Protein AF-A0A838SGE9-F1 (afdb_monomer)

Foldseek 3Di:
DWFKKKWFDDDVPRDPVRRLVVVVVVCPPDDCVVDFADPLQVVLCVVLVVVLCVLLPDWDWDDDRFKIKIARPVQRWIWIDGHRMIMIIGDDPDAAVRQLSSVLSVLSSQVSCCVSPVIWMAGLVVRDTRPSVCPDPVSVVSNVVRNVRRVVVPPPPDDDDDDDDDDDDDDDDDDDDDDPDPPDPDPPDRPSVVVD

pLDDT: mean 74.57, std 22.79, range [29.92, 97.69]

Sequence (196 aa):
MSYDLLFLPRARGQSWPDALAALDAGSGEGVGSGRPLPAEDVERWERLLPRVREMLGRAEELSADDVRELTSDQTGMQLIMRPGVLTLSVPFWYEGEAAVDIMRIAYDVAAAVRDETGMEGWDPQLEEPVDVSGKGPAADRAFGRLRQGAAADTDDDGPTTPWTGGGGSAGAADREPFEPSEESAGRPRRWWEFWR

Solvent-accessible surface area (backbone atoms only — not comparable to full-atom values): 11812 Å² total; per-residue (Å²): 117,68,50,58,37,40,28,33,72,66,59,93,90,61,52,67,74,56,43,54,50,50,50,55,70,69,27,60,87,50,97,70,61,78,47,62,44,51,69,69,56,53,54,34,46,66,66,38,46,65,64,45,36,71,68,45,44,64,57,52,75,50,80,56,70,36,38,39,35,41,38,15,81,76,62,58,31,35,41,37,39,41,71,77,36,37,38,39,39,34,59,63,89,54,58,31,72,57,32,44,52,52,51,48,48,52,39,53,45,51,33,48,48,26,74,60,65,65,26,46,42,36,26,68,84,74,73,39,65,54,43,56,83,75,79,32,76,56,45,54,47,57,46,46,54,42,45,54,54,44,64,60,75,76,74,77,94,72,84,90,76,85,89,78,86,83,89,85,85,89,87,89,80,85,81,78,86,82,75,83,75,88,84,73,84,62,78,81,76,56,80,77,63,78,68,113

Mean predicted aligned error: 13.06 Å

Radius of gyration: 21.42 Å; Cα contacts (8 Å, |Δi|>4): 243; chains: 1; bounding box: 53×45×59 Å

Nearest PDB structures (foldseek):
  4tps-assembly2_C  TM=4.099E-01  e=4.403E-03  Bacillus subtilis subsp. subtilis str. 168
  7qcn-assembly1_B  TM=7.711E-01  e=2.744E-01  Homo sapiens
  7qcl-assembly1_B  TM=6.858E-01  e=6.739E-01  Homo sapiens
  7ycx-assembly1_I  TM=6.705E-01  e=2.672E+00  Homo sapiens
  5dxn-assembly1_A  TM=2.795E-01  e=2.160E-01  Aspergillus fumigatus Af293

Structure (mmCIF, N/CA/C/O backbone):
data_AF-A0A838SGE9-F1
#
_entry.id   AF-A0A838SGE9-F1
#
loop_
_atom_site.group_PDB
_atom_site.id
_atom_site.type_symbol
_atom_site.label_atom_id
_atom_site.label_alt_id
_atom_site.label_comp_id
_atom_site.label_asym_id
_atom_site.label_entity_id
_atom_site.label_seq_id
_atom_site.pdbx_PDB_ins_code
_atom_site.Cartn_x
_atom_site.Cartn_y
_atom_site.Cartn_z
_atom_site.occupancy
_atom_site.B_iso_or_equiv
_atom_site.auth_seq_id
_atom_site.auth_comp_id
_atom_site.auth_asym_id
_atom_site.auth_atom_id
_atom_site.pdbx_PDB_model_num
ATOM 1 N N . MET A 1 1 ? 5.836 7.137 15.167 1.00 64.62 1 MET A N 1
ATOM 2 C CA . MET A 1 1 ? 6.081 5.932 14.345 1.00 64.62 1 MET A CA 1
ATOM 3 C C . MET A 1 1 ? 4.853 5.692 13.493 1.00 64.62 1 MET A C 1
ATOM 5 O O . MET A 1 1 ? 3.788 5.822 14.055 1.00 64.62 1 MET A O 1
ATOM 9 N N . SER A 1 2 ? 4.952 5.401 12.199 1.00 81.25 2 SER A N 1
ATOM 10 C CA . SER A 1 2 ? 3.795 5.019 11.367 1.00 81.25 2 SER A CA 1
ATOM 11 C C . SER A 1 2 ? 3.350 3.574 11.628 1.00 81.25 2 SER A C 1
ATOM 13 O O . SER A 1 2 ? 4.093 2.786 12.210 1.00 81.25 2 SER A O 1
ATOM 15 N N . TYR A 1 3 ? 2.131 3.242 11.206 1.00 89.31 3 TYR A N 1
ATOM 16 C CA . TYR A 1 3 ? 1.673 1.873 10.993 1.00 89.31 3 TYR A CA 1
ATOM 17 C C . TYR A 1 3 ? 1.759 1.572 9.499 1.00 89.31 3 TYR A C 1
ATOM 19 O O . TYR A 1 3 ? 1.095 2.237 8.706 1.00 89.31 3 TYR A O 1
ATOM 27 N N . ASP A 1 4 ? 2.566 0.590 9.115 1.00 91.81 4 ASP A N 1
ATOM 28 C CA . ASP A 1 4 ? 2.867 0.319 7.712 1.00 91.81 4 ASP A CA 1
ATOM 29 C C . ASP A 1 4 ? 2.232 -0.992 7.241 1.00 91.81 4 ASP A C 1
ATOM 31 O O . ASP A 1 4 ? 2.213 -1.984 7.967 1.00 91.81 4 ASP A O 1
ATOM 35 N N . LEU A 1 5 ? 1.715 -1.005 6.015 1.00 93.62 5 LEU A N 1
ATOM 36 C CA . LEU A 1 5 ? 1.295 -2.209 5.301 1.00 93.62 5 LEU A CA 1
ATOM 37 C C . LEU A 1 5 ? 2.161 -2.375 4.055 1.00 93.62 5 LEU A C 1
ATOM 39 O O . LEU A 1 5 ? 2.367 -1.421 3.303 1.00 93.62 5 LEU A O 1
ATOM 43 N N . LEU A 1 6 ? 2.648 -3.593 3.828 1.00 94.38 6 LEU A N 1
ATOM 44 C CA . LEU A 1 6 ? 3.479 -3.936 2.676 1.00 94.38 6 LEU A CA 1
ATOM 45 C C . LEU A 1 6 ? 2.672 -4.754 1.679 1.00 94.38 6 LEU A C 1
ATOM 47 O O . LEU A 1 6 ? 2.011 -5.710 2.067 1.00 94.38 6 LEU A O 1
ATOM 51 N N . PHE A 1 7 ? 2.778 -4.444 0.395 1.00 95.31 7 PHE A N 1
ATOM 52 C CA . PHE A 1 7 ? 2.140 -5.206 -0.671 1.00 95.31 7 PHE A CA 1
ATOM 53 C C . PHE A 1 7 ? 3.190 -5.730 -1.635 1.00 95.31 7 PHE A C 1
ATOM 55 O O . PHE A 1 7 ? 4.018 -4.972 -2.144 1.00 95.31 7 PHE A O 1
ATOM 62 N N . LEU A 1 8 ? 3.152 -7.039 -1.869 1.00 93.81 8 LEU A N 1
ATOM 63 C CA . LEU A 1 8 ? 4.169 -7.759 -2.625 1.00 93.81 8 LEU A CA 1
ATOM 64 C C . LEU A 1 8 ? 3.531 -8.677 -3.669 1.00 93.81 8 LEU A C 1
ATOM 66 O O . LEU A 1 8 ? 2.497 -9.299 -3.396 1.00 93.81 8 LEU A O 1
ATOM 70 N N . PRO A 1 9 ? 4.161 -8.847 -4.843 1.00 92.00 9 PRO A N 1
ATOM 71 C CA . PRO A 1 9 ? 3.825 -9.950 -5.724 1.00 92.00 9 PRO A CA 1
ATOM 72 C C . PRO A 1 9 ? 4.216 -11.263 -5.039 1.00 92.00 9 PRO A C 1
ATOM 74 O O . PRO A 1 9 ? 5.366 -11.458 -4.641 1.00 92.00 9 PRO A O 1
ATOM 77 N N . ARG A 1 10 ? 3.259 -12.184 -4.917 1.00 92.06 10 ARG A N 1
ATOM 78 C CA . ARG A 1 10 ? 3.491 -13.497 -4.314 1.00 92.06 10 ARG A CA 1
ATOM 79 C C . ARG A 1 10 ? 3.050 -14.599 -5.264 1.00 92.06 10 ARG A C 1
ATOM 81 O O . ARG A 1 10 ? 1.917 -14.629 -5.739 1.00 92.06 10 ARG A O 1
ATOM 88 N N . ALA A 1 11 ? 3.955 -15.526 -5.556 1.00 88.88 11 ALA A N 1
ATOM 89 C CA . ALA A 1 11 ? 3.619 -16.691 -6.359 1.00 88.88 11 ALA A CA 1
ATOM 90 C C . ALA A 1 11 ? 2.694 -17.633 -5.574 1.00 88.88 11 ALA A C 1
ATOM 92 O O . ALA A 1 11 ? 2.770 -17.752 -4.348 1.00 88.88 11 ALA A O 1
ATOM 93 N N . ARG A 1 12 ? 1.834 -18.368 -6.285 1.00 87.06 12 ARG A N 1
ATOM 94 C CA . ARG A 1 12 ? 0.926 -19.336 -5.659 1.00 87.06 12 ARG A CA 1
ATOM 95 C C . ARG A 1 12 ? 1.721 -20.362 -4.842 1.00 87.06 12 ARG A C 1
ATO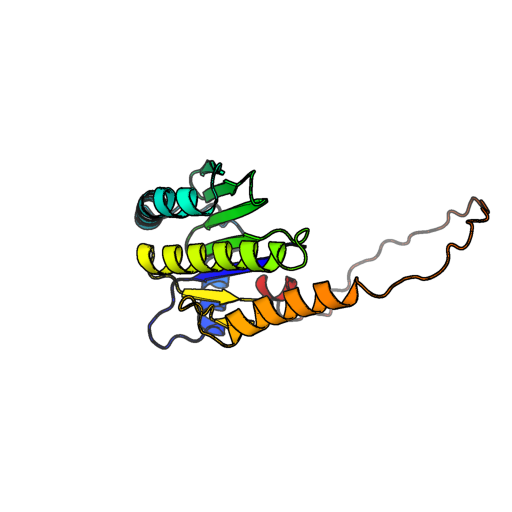M 97 O O . ARG A 1 12 ? 2.492 -21.135 -5.399 1.00 87.06 12 ARG A O 1
ATOM 104 N N . GLY A 1 13 ? 1.480 -20.395 -3.531 1.00 87.38 13 GLY A N 1
ATOM 105 C CA . GLY A 1 13 ? 2.152 -21.310 -2.600 1.00 87.38 13 GLY A CA 1
ATOM 106 C C . GLY A 1 13 ? 3.497 -20.815 -2.057 1.00 87.38 13 GLY A C 1
ATOM 107 O O . GLY A 1 13 ? 4.082 -21.500 -1.224 1.00 87.38 13 GLY A O 1
ATOM 108 N N . GLN A 1 14 ? 3.974 -19.638 -2.472 1.00 91.94 14 GLN A N 1
ATOM 109 C CA . GLN A 1 14 ? 5.161 -19.007 -1.895 1.00 91.94 14 GLN A CA 1
ATOM 110 C C . GLN A 1 14 ? 4.880 -18.560 -0.457 1.00 91.94 14 GLN A C 1
ATOM 112 O O . GLN A 1 14 ? 3.823 -17.992 -0.169 1.00 91.94 14 GLN A O 1
ATOM 117 N N . SER A 1 15 ? 5.820 -18.805 0.454 1.00 92.31 15 SER A N 1
ATOM 118 C CA . SER A 1 15 ? 5.698 -18.348 1.838 1.00 92.31 15 SER A CA 1
ATOM 119 C C . SER A 1 15 ? 5.966 -16.840 1.953 1.00 92.31 15 SER A C 1
ATOM 121 O O . SER A 1 15 ? 6.684 -16.262 1.137 1.00 92.31 15 SER A O 1
ATOM 123 N N . TRP A 1 16 ? 5.414 -16.189 2.979 1.00 91.00 16 TRP A N 1
ATOM 124 C CA . TRP A 1 16 ? 5.705 -14.777 3.261 1.00 91.0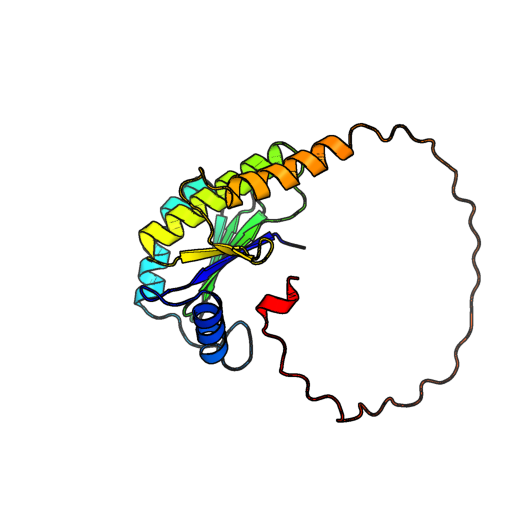0 16 TRP A CA 1
ATOM 125 C C . TRP A 1 16 ? 7.193 -14.496 3.513 1.00 91.00 16 TRP A C 1
ATOM 127 O O . TRP A 1 16 ? 7.717 -13.565 2.902 1.00 91.00 16 TRP A O 1
ATOM 137 N N . PRO A 1 17 ? 7.917 -15.308 4.312 1.00 90.62 17 PRO A N 1
ATOM 138 C CA . PRO A 1 17 ? 9.360 -15.143 4.470 1.00 90.62 17 PRO A CA 1
ATOM 139 C C . PRO A 1 17 ? 10.142 -15.187 3.154 1.00 90.62 17 PRO A C 1
ATOM 141 O O . PRO A 1 17 ? 11.132 -14.467 3.028 1.00 90.62 17 PRO A O 1
ATOM 144 N N . ASP A 1 18 ? 9.711 -16.007 2.190 1.00 90.31 18 ASP A N 1
ATOM 145 C CA . ASP A 1 18 ? 10.350 -16.094 0.873 1.00 90.31 18 ASP A CA 1
ATOM 146 C C . ASP A 1 18 ? 10.003 -14.891 -0.008 1.00 90.31 18 ASP A C 1
ATOM 148 O O . ASP A 1 18 ? 10.865 -14.399 -0.730 1.00 90.31 18 ASP A O 1
ATOM 152 N N . ALA A 1 19 ? 8.756 -14.410 0.038 1.00 90.56 19 ALA A N 1
ATOM 153 C CA . ALA A 1 19 ? 8.335 -13.216 -0.696 1.00 90.56 19 ALA A CA 1
ATOM 154 C C . ALA A 1 19 ? 9.092 -11.967 -0.218 1.00 90.56 19 ALA A C 1
ATOM 156 O O . ALA A 1 19 ? 9.639 -11.225 -1.031 1.00 90.56 19 ALA A O 1
ATOM 157 N N . LEU A 1 20 ? 9.209 -11.793 1.100 1.00 88.38 20 LEU A N 1
ATOM 158 C CA . LEU A 1 20 ? 9.990 -10.715 1.706 1.00 88.38 20 LEU A CA 1
ATOM 159 C C . LEU A 1 20 ? 11.482 -10.846 1.357 1.00 88.38 20 LEU A C 1
ATOM 161 O O . LEU A 1 20 ? 12.111 -9.881 0.937 1.00 88.38 20 LEU A O 1
ATOM 165 N N . ALA A 1 21 ? 12.046 -12.057 1.435 1.00 87.25 21 ALA A N 1
ATOM 166 C CA . ALA A 1 21 ? 13.438 -12.293 1.048 1.00 87.25 21 ALA A CA 1
ATOM 167 C C . ALA A 1 21 ? 13.712 -12.014 -0.440 1.00 87.25 21 ALA A C 1
ATOM 169 O O . ALA A 1 21 ? 14.805 -11.568 -0.788 1.00 87.25 21 ALA A O 1
ATOM 170 N N . ALA A 1 22 ? 12.741 -12.270 -1.320 1.00 85.19 22 ALA A N 1
ATOM 171 C CA . ALA A 1 22 ? 12.854 -11.945 -2.736 1.00 85.19 22 ALA A CA 1
ATOM 172 C C . ALA A 1 22 ? 12.874 -10.427 -2.970 1.00 85.19 22 ALA A C 1
ATOM 174 O O . ALA A 1 22 ? 13.660 -9.961 -3.797 1.00 85.19 22 ALA A O 1
ATOM 175 N N . LEU A 1 23 ? 12.075 -9.662 -2.215 1.00 83.25 23 LEU A N 1
ATOM 176 C CA . LEU A 1 23 ? 12.140 -8.202 -2.248 1.00 83.25 23 LEU A CA 1
ATOM 177 C C . LEU A 1 23 ? 13.530 -7.704 -1.824 1.00 83.25 23 LEU A C 1
ATOM 179 O O . LEU A 1 23 ? 14.106 -6.879 -2.528 1.00 83.25 23 LEU A O 1
ATOM 183 N N . ASP A 1 24 ? 14.104 -8.243 -0.745 1.00 78.62 24 ASP A N 1
ATOM 184 C CA . ASP A 1 24 ? 15.463 -7.886 -0.298 1.00 78.62 24 ASP A CA 1
ATOM 185 C C . ASP A 1 24 ? 16.513 -8.145 -1.363 1.00 78.62 24 ASP A C 1
ATOM 187 O O . ASP A 1 24 ? 17.331 -7.279 -1.669 1.00 78.62 24 ASP A O 1
ATOM 191 N N . ALA A 1 25 ? 16.478 -9.341 -1.949 1.00 75.75 25 ALA A N 1
ATOM 192 C CA . ALA A 1 25 ? 17.437 -9.736 -2.969 1.00 75.75 25 ALA A CA 1
ATOM 193 C C . ALA A 1 25 ? 17.328 -8.869 -4.236 1.00 75.75 25 ALA A C 1
ATOM 195 O O . ALA A 1 25 ? 18.328 -8.648 -4.918 1.00 75.75 25 ALA A O 1
ATOM 196 N N . GLY A 1 26 ? 16.124 -8.380 -4.554 1.00 63.75 26 GLY A N 1
ATOM 197 C CA . GLY A 1 26 ? 15.871 -7.467 -5.671 1.00 63.75 26 GLY A CA 1
ATOM 198 C C . GLY A 1 26 ? 16.210 -6.002 -5.377 1.00 63.75 26 GLY A C 1
ATOM 199 O O . GLY A 1 26 ? 16.498 -5.248 -6.308 1.00 63.75 26 GLY A O 1
ATOM 200 N N . SER A 1 27 ? 16.222 -5.609 -4.102 1.00 59.91 27 SER A N 1
ATOM 201 C CA . SER A 1 27 ? 16.426 -4.233 -3.629 1.00 59.91 27 SER A CA 1
ATOM 202 C C . SER A 1 27 ? 17.891 -3.922 -3.321 1.00 59.91 27 SER A C 1
ATOM 204 O O . SER A 1 27 ? 18.148 -3.205 -2.362 1.00 59.91 27 SER A O 1
ATOM 206 N N . GLY A 1 28 ? 18.837 -4.499 -4.079 1.00 49.41 28 GLY A N 1
ATOM 207 C CA . GLY A 1 28 ? 20.285 -4.377 -3.852 1.00 49.41 28 GLY A CA 1
ATOM 208 C C . GLY A 1 28 ? 20.679 -3.037 -3.221 1.00 49.41 28 GLY A C 1
ATOM 209 O O . GLY A 1 28 ? 20.500 -1.999 -3.843 1.00 49.41 28 GLY A O 1
ATOM 210 N N . GLU A 1 29 ? 21.137 -3.103 -1.967 1.00 43.56 29 GLU A N 1
ATOM 211 C CA . GLU A 1 29 ? 21.462 -1.967 -1.091 1.00 43.56 29 GLU A CA 1
ATOM 212 C C . GLU A 1 29 ? 20.370 -0.879 -0.973 1.00 43.56 29 GLU A C 1
ATOM 214 O O . GLU A 1 29 ? 20.524 0.248 -1.429 1.00 43.56 29 GLU A O 1
ATOM 219 N N . GLY A 1 30 ? 19.301 -1.186 -0.230 1.00 44.66 30 GLY A N 1
ATOM 220 C CA . GLY A 1 30 ? 18.437 -0.184 0.404 1.00 44.66 30 GLY A CA 1
ATOM 221 C C . GLY A 1 30 ? 17.124 0.128 -0.321 1.00 44.66 30 GLY A C 1
ATOM 222 O O . GLY A 1 30 ? 16.921 -0.162 -1.498 1.00 44.66 30 GLY A O 1
ATOM 223 N N . VAL A 1 31 ? 16.188 0.720 0.426 1.00 42.53 31 VAL A N 1
ATOM 224 C CA . VAL A 1 31 ? 14.915 1.230 -0.101 1.00 42.53 31 VAL A CA 1
ATOM 225 C C . VAL A 1 31 ? 15.215 2.255 -1.200 1.00 42.53 31 VAL A C 1
ATOM 227 O O . VAL A 1 31 ? 15.665 3.361 -0.913 1.00 42.53 31 VAL A O 1
ATOM 230 N N . GLY A 1 32 ? 14.952 1.872 -2.452 1.00 51.53 32 GLY A N 1
ATOM 231 C CA . GLY A 1 32 ? 15.269 2.664 -3.641 1.00 51.53 32 GLY A CA 1
ATOM 232 C C . GLY A 1 32 ? 16.494 2.123 -4.371 1.00 51.53 32 GLY A C 1
ATOM 233 O O . GLY A 1 32 ? 17.575 2.690 -4.289 1.00 51.53 32 GLY A O 1
ATOM 234 N N . SER A 1 33 ? 16.307 1.070 -5.169 1.00 55.44 33 SER A N 1
ATOM 235 C CA . SER A 1 33 ? 17.366 0.528 -6.035 1.00 55.44 33 SER A CA 1
ATOM 236 C C . SER A 1 33 ? 17.806 1.493 -7.153 1.00 55.44 33 SER A C 1
ATOM 238 O O . SER A 1 33 ? 18.624 1.122 -7.993 1.00 55.44 33 SER A O 1
ATOM 240 N N . GLY A 1 34 ? 17.211 2.697 -7.229 1.00 65.94 34 GLY A N 1
ATOM 241 C CA . GLY A 1 34 ? 17.362 3.659 -8.326 1.00 65.94 34 GLY A CA 1
ATOM 242 C C . GLY A 1 34 ? 16.901 3.113 -9.680 1.00 65.94 34 GLY A C 1
ATOM 243 O O . GLY A 1 34 ? 17.135 3.730 -10.720 1.00 65.94 34 GLY A O 1
ATOM 244 N N . ARG A 1 35 ? 16.289 1.922 -9.694 1.00 80.50 35 ARG A N 1
ATOM 245 C CA . ARG A 1 35 ? 15.817 1.276 -10.909 1.00 80.50 35 ARG A CA 1
ATOM 246 C C . ARG A 1 35 ? 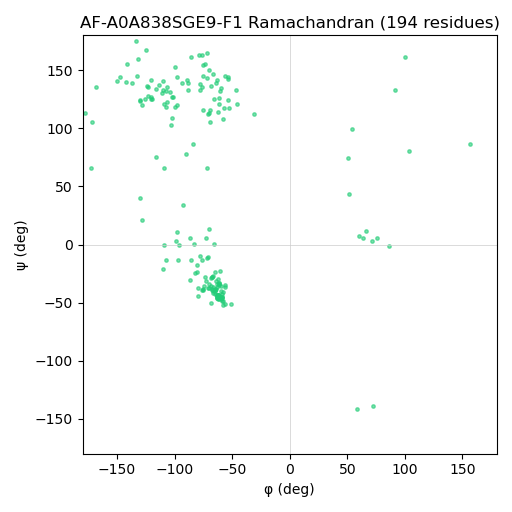14.504 1.932 -11.335 1.00 80.50 35 ARG A C 1
ATOM 248 O O . ARG A 1 35 ? 13.598 2.014 -10.508 1.00 80.50 35 ARG A O 1
ATOM 255 N N . PRO A 1 36 ? 14.354 2.288 -12.621 1.00 88.56 36 PRO A N 1
ATOM 256 C CA . PRO A 1 36 ? 13.081 2.759 -13.142 1.00 88.56 36 PRO A CA 1
ATOM 257 C C . PRO A 1 36 ? 11.939 1.782 -12.849 1.00 88.56 36 PRO A C 1
ATOM 259 O O . PRO A 1 36 ? 12.125 0.559 -12.903 1.00 88.56 36 PRO A O 1
ATOM 262 N N . LEU A 1 37 ? 10.754 2.325 -12.582 1.00 90.69 37 LEU A N 1
ATOM 263 C CA . LEU A 1 37 ? 9.537 1.540 -12.455 1.00 90.69 37 LEU A CA 1
ATOM 264 C C . LEU A 1 37 ? 9.259 0.795 -13.768 1.00 90.69 37 LEU A C 1
ATOM 266 O O . LEU A 1 37 ? 9.305 1.399 -14.846 1.00 90.69 37 LEU A O 1
ATOM 270 N N . PRO A 1 38 ? 8.955 -0.512 -13.707 1.00 91.69 38 PRO A N 1
ATOM 271 C CA . PRO A 1 38 ? 8.439 -1.236 -14.858 1.00 91.69 38 PRO A CA 1
ATOM 272 C C . PRO A 1 38 ? 7.201 -0.535 -15.431 1.00 91.69 38 PRO A C 1
ATOM 274 O O . PRO A 1 38 ? 6.353 -0.054 -14.681 1.00 91.69 38 PRO A O 1
ATOM 277 N N . ALA A 1 39 ? 7.055 -0.519 -16.759 1.00 94.19 39 ALA A N 1
ATOM 278 C CA . ALA A 1 39 ? 5.899 0.108 -17.411 1.00 94.19 39 ALA A CA 1
ATOM 279 C C . ALA A 1 39 ? 4.560 -0.467 -16.910 1.00 94.19 39 ALA A C 1
ATOM 281 O O . ALA A 1 39 ? 3.606 0.275 -16.705 1.00 94.19 39 ALA A O 1
ATOM 282 N N . GLU A 1 40 ? 4.517 -1.773 -16.628 1.00 92.50 40 GLU A N 1
ATOM 283 C CA . GLU A 1 40 ? 3.340 -2.428 -16.047 1.00 92.50 40 GLU A CA 1
ATOM 284 C C . GLU A 1 40 ? 2.957 -1.881 -14.663 1.00 92.50 40 GLU A C 1
ATOM 286 O O . GLU A 1 40 ? 1.771 -1.804 -14.347 1.00 92.50 40 GLU A O 1
ATOM 291 N N . ASP A 1 41 ? 3.935 -1.477 -13.850 1.00 93.25 41 ASP A N 1
ATOM 292 C CA . ASP A 1 41 ? 3.694 -0.918 -12.520 1.00 93.25 41 ASP A CA 1
ATOM 293 C C . ASP A 1 41 ? 3.177 0.516 -12.636 1.00 93.25 41 ASP A C 1
ATOM 295 O O . ASP A 1 41 ? 2.228 0.881 -11.946 1.00 93.25 41 ASP A O 1
ATOM 299 N N . VAL A 1 42 ? 3.706 1.294 -13.588 1.00 95.44 42 VAL A N 1
ATOM 300 C CA . VAL A 1 42 ? 3.175 2.627 -13.915 1.00 95.44 42 VAL A CA 1
ATOM 301 C C . VAL A 1 42 ? 1.716 2.536 -14.371 1.00 95.44 42 VAL A C 1
ATOM 303 O O . VAL A 1 42 ? 0.865 3.250 -13.849 1.00 95.44 42 VAL A O 1
ATOM 306 N N . GLU A 1 43 ? 1.388 1.613 -15.275 1.00 95.94 43 GLU A N 1
ATOM 307 C CA . GLU A 1 43 ? 0.007 1.417 -15.731 1.00 95.94 43 GLU A CA 1
ATOM 308 C C . GLU A 1 43 ? -0.927 0.948 -14.601 1.00 95.94 43 GLU A C 1
ATOM 310 O O . GLU A 1 43 ? -2.088 1.358 -14.532 1.00 95.94 43 GLU A O 1
ATOM 315 N N . ARG A 1 44 ? -0.448 0.070 -13.709 1.00 95.69 44 ARG A N 1
ATOM 316 C CA . ARG A 1 44 ? -1.196 -0.354 -12.512 1.00 95.69 44 ARG A CA 1
ATOM 317 C C . ARG A 1 44 ? -1.454 0.824 -11.577 1.00 95.69 44 ARG A C 1
ATOM 319 O O . ARG A 1 44 ? -2.572 0.966 -11.091 1.00 95.69 44 ARG A O 1
ATOM 326 N N . TRP A 1 45 ? -0.450 1.669 -11.351 1.00 96.69 45 TRP A N 1
ATOM 327 C CA . TRP A 1 45 ? -0.576 2.880 -10.546 1.00 96.69 45 TRP A CA 1
ATOM 328 C C . TRP A 1 45 ? -1.637 3.825 -11.110 1.00 96.69 45 TRP A C 1
ATOM 330 O O . TRP A 1 45 ? -2.537 4.244 -10.386 1.00 96.69 45 TRP A O 1
ATOM 340 N N . GLU A 1 46 ? -1.597 4.093 -12.416 1.00 96.44 46 GLU A N 1
ATOM 341 C CA . GLU A 1 46 ? -2.568 4.965 -13.086 1.00 96.44 46 GLU A CA 1
ATOM 342 C C . GLU A 1 46 ? -4.013 4.463 -12.951 1.00 96.44 46 GLU A C 1
ATOM 344 O O . GLU A 1 46 ? -4.929 5.269 -12.784 1.00 96.44 46 GLU A O 1
ATOM 349 N N . ARG A 1 47 ? -4.229 3.140 -12.968 1.00 96.94 47 ARG A N 1
ATOM 350 C CA . ARG A 1 47 ? -5.553 2.537 -12.727 1.00 96.94 47 ARG A CA 1
ATOM 351 C C . ARG A 1 47 ? -5.977 2.577 -11.261 1.00 96.94 47 ARG A C 1
ATOM 353 O O . ARG A 1 47 ? -7.154 2.776 -10.974 1.00 96.94 47 ARG A O 1
ATOM 360 N N . LEU A 1 48 ? -5.029 2.418 -10.340 1.00 96.38 48 LEU A N 1
ATOM 361 C CA . LEU A 1 48 ? -5.270 2.437 -8.898 1.00 96.38 48 LEU A CA 1
ATOM 362 C C . LEU A 1 48 ? -5.617 3.845 -8.381 1.00 96.38 48 LEU A C 1
ATOM 364 O O . LEU A 1 48 ? -6.474 3.997 -7.506 1.00 96.38 48 LEU A O 1
ATOM 368 N N . LEU A 1 49 ? -4.968 4.873 -8.932 1.00 95.19 49 LEU A N 1
ATOM 369 C CA . LEU A 1 49 ? -5.022 6.256 -8.455 1.00 95.19 49 LEU A CA 1
ATOM 370 C C . LEU A 1 49 ? -6.437 6.820 -8.248 1.00 95.19 49 LEU A C 1
ATOM 372 O O . LEU A 1 49 ? -6.680 7.368 -7.172 1.00 95.19 49 LEU A O 1
ATOM 376 N N . PRO A 1 50 ? -7.380 6.736 -9.212 1.00 95.19 50 PRO A N 1
ATOM 377 C CA . PRO A 1 50 ? -8.714 7.307 -9.034 1.00 95.19 50 PRO A CA 1
ATOM 378 C C . PRO A 1 50 ? -9.436 6.717 -7.821 1.00 95.19 50 PRO A C 1
ATOM 380 O O . PRO A 1 50 ? -9.957 7.461 -6.995 1.00 95.19 50 PRO A O 1
ATOM 383 N N . ARG A 1 51 ? -9.382 5.389 -7.667 1.00 95.06 51 ARG A N 1
ATOM 384 C CA . ARG A 1 51 ? -10.046 4.666 -6.576 1.00 95.06 51 ARG A CA 1
ATOM 385 C C . ARG A 1 51 ? -9.430 5.000 -5.219 1.00 95.06 51 ARG A C 1
ATOM 387 O O . ARG A 1 51 ? -10.154 5.223 -4.256 1.00 95.06 51 ARG A O 1
ATOM 394 N N . VAL A 1 52 ? -8.102 5.084 -5.138 1.00 95.12 52 VAL A N 1
ATOM 395 C CA . VAL A 1 52 ? -7.418 5.444 -3.884 1.00 95.12 52 VAL A CA 1
ATOM 396 C C . VAL A 1 52 ? -7.654 6.914 -3.521 1.00 95.12 52 VAL A C 1
ATOM 398 O O . VAL A 1 52 ? -7.862 7.221 -2.350 1.00 95.12 52 VAL A O 1
ATOM 401 N N . ARG A 1 53 ? -7.703 7.830 -4.496 1.00 95.50 53 ARG A N 1
ATOM 402 C CA . ARG A 1 53 ? -8.041 9.244 -4.247 1.00 95.50 53 ARG A CA 1
ATOM 403 C C . ARG A 1 53 ? -9.457 9.423 -3.704 1.00 95.50 53 ARG A C 1
ATOM 405 O O . ARG A 1 53 ? -9.663 10.265 -2.839 1.00 95.50 53 ARG A O 1
ATOM 412 N N . GLU A 1 54 ? -10.422 8.629 -4.160 1.00 94.69 54 GLU A N 1
ATOM 413 C CA . GLU A 1 54 ? -11.780 8.653 -3.597 1.00 94.69 54 GLU A CA 1
ATOM 414 C C . GLU A 1 54 ? -11.800 8.267 -2.108 1.00 94.69 54 GLU A C 1
ATOM 416 O O . GLU A 1 54 ? -12.573 8.838 -1.341 1.00 94.69 54 GLU A O 1
ATOM 421 N N . MET A 1 55 ? -10.925 7.347 -1.691 1.00 94.12 55 MET A N 1
ATOM 422 C CA . MET A 1 55 ? -10.817 6.876 -0.304 1.00 94.12 55 MET A CA 1
ATOM 423 C C . MET A 1 55 ? -10.030 7.842 0.590 1.00 94.12 55 MET A C 1
ATOM 425 O O . MET A 1 55 ? -10.432 8.123 1.717 1.00 94.12 55 MET A O 1
ATOM 429 N N . LEU A 1 56 ? -8.898 8.345 0.092 1.00 92.06 56 LEU A N 1
ATOM 430 C CA . LEU A 1 56 ? -7.982 9.202 0.846 1.00 92.06 56 LEU A CA 1
ATOM 431 C C . LEU A 1 56 ? -8.366 10.688 0.805 1.00 92.06 56 LEU A C 1
ATOM 433 O O . LEU A 1 56 ? -7.810 11.490 1.560 1.00 92.06 56 LEU A O 1
ATOM 437 N N . GLY A 1 57 ? -9.281 11.067 -0.088 1.00 91.19 57 GLY A N 1
ATOM 438 C CA . GLY A 1 57 ? -9.692 12.445 -0.308 1.00 91.19 57 GLY A CA 1
ATOM 439 C C . GLY A 1 57 ? -8.623 13.276 -1.024 1.00 91.19 57 GLY A C 1
ATOM 440 O O . GLY A 1 57 ? -8.004 12.825 -1.989 1.00 91.19 57 GLY A O 1
ATOM 441 N N . ARG A 1 58 ? -8.421 14.531 -0.598 1.00 91.44 58 ARG A N 1
ATOM 442 C CA . ARG A 1 58 ? -7.407 15.413 -1.200 1.00 91.44 58 ARG A CA 1
ATOM 443 C C . ARG A 1 58 ? -6.021 14.802 -1.000 1.00 91.44 58 ARG A C 1
ATOM 445 O O . ARG A 1 58 ? -5.539 14.739 0.129 1.00 91.44 58 ARG A O 1
ATOM 452 N N . ALA A 1 59 ? -5.398 14.415 -2.108 1.00 94.25 59 ALA A N 1
ATOM 453 C CA . ALA A 1 59 ? -4.075 13.825 -2.116 1.00 94.25 59 ALA A CA 1
ATOM 454 C C . ALA A 1 59 ? -3.204 14.394 -3.240 1.00 94.25 59 ALA A C 1
ATOM 456 O O . ALA A 1 59 ? -3.666 14.580 -4.371 1.00 94.25 59 ALA A O 1
ATOM 457 N N . GLU A 1 60 ? -1.946 14.646 -2.908 1.00 95.50 60 GLU A N 1
ATOM 458 C CA . GLU A 1 60 ? -0.904 15.099 -3.818 1.00 95.50 60 GLU A CA 1
ATOM 459 C C . GLU A 1 60 ? -0.123 13.899 -4.344 1.00 95.50 60 GLU A C 1
ATOM 461 O O . GLU A 1 60 ? 0.155 12.951 -3.611 1.00 95.50 60 GLU A O 1
ATOM 466 N N . GLU A 1 61 ? 0.207 13.929 -5.632 1.00 96.25 61 GLU A N 1
ATOM 467 C CA . GLU A 1 61 ? 0.997 12.885 -6.273 1.00 96.25 61 GLU A CA 1
ATOM 468 C C . GLU A 1 61 ? 2.402 13.390 -6.575 1.00 96.25 61 GLU A C 1
ATOM 470 O O . GLU A 1 61 ? 2.576 14.447 -7.186 1.00 96.25 61 GLU A O 1
ATOM 475 N N . LEU A 1 62 ? 3.393 12.583 -6.212 1.00 94.56 62 LEU A N 1
ATOM 476 C CA . LEU A 1 62 ? 4.767 12.728 -6.655 1.00 94.56 62 LEU A CA 1
ATOM 477 C C . LEU A 1 62 ? 5.100 11.578 -7.607 1.00 94.56 62 LEU A C 1
ATOM 479 O O . LEU A 1 62 ? 4.824 10.410 -7.341 1.00 94.56 62 LEU A O 1
ATOM 483 N N . SER A 1 63 ? 5.704 11.920 -8.741 1.00 94.69 63 SER A N 1
ATOM 484 C CA . SER A 1 63 ? 6.122 10.962 -9.763 1.00 94.69 63 SER A CA 1
ATOM 485 C C . SER A 1 63 ? 7.575 11.209 -10.147 1.00 94.69 63 SER A C 1
ATOM 487 O O . SER A 1 63 ? 7.918 12.305 -10.589 1.00 94.69 63 SER A O 1
ATOM 489 N N . ALA A 1 64 ? 8.411 10.182 -10.013 1.00 92.62 64 ALA A N 1
ATOM 490 C CA . ALA A 1 64 ? 9.781 10.149 -10.524 1.00 92.62 64 ALA A CA 1
ATOM 491 C C . ALA A 1 64 ? 10.038 8.820 -11.253 1.00 92.62 64 ALA A C 1
ATOM 493 O O . ALA A 1 64 ? 9.178 7.946 -11.276 1.00 92.62 64 ALA A O 1
ATOM 494 N N . ASP A 1 65 ? 11.195 8.633 -11.879 1.00 91.12 65 ASP A N 1
ATOM 495 C CA . ASP A 1 65 ? 11.418 7.452 -12.727 1.00 91.12 65 ASP A CA 1
ATOM 496 C C . ASP A 1 65 ? 11.318 6.120 -11.963 1.00 91.12 65 ASP A C 1
ATOM 498 O O . ASP A 1 65 ? 10.839 5.132 -12.514 1.00 91.12 65 ASP A O 1
ATOM 502 N N . ASP A 1 66 ? 11.721 6.093 -10.694 1.00 89.00 66 ASP A N 1
ATOM 503 C CA . ASP A 1 66 ? 11.808 4.910 -9.830 1.00 89.00 66 ASP A CA 1
ATOM 504 C C . ASP A 1 66 ? 10.749 4.867 -8.713 1.00 89.00 66 ASP A C 1
ATOM 506 O O . ASP A 1 66 ? 10.721 3.923 -7.918 1.00 89.00 66 ASP A O 1
ATOM 510 N N . VAL A 1 67 ? 9.876 5.877 -8.634 1.00 91.88 67 VAL A N 1
ATOM 511 C CA . VAL A 1 67 ? 8.861 5.975 -7.580 1.00 91.88 67 VAL A CA 1
ATOM 512 C C . VAL A 1 67 ? 7.575 6.647 -8.060 1.00 91.88 67 VAL A C 1
ATOM 514 O O . VAL A 1 67 ? 7.569 7.589 -8.861 1.00 91.88 67 VAL A O 1
ATOM 517 N N . ARG A 1 68 ? 6.454 6.152 -7.542 1.00 95.94 68 ARG A N 1
ATOM 518 C CA . ARG A 1 68 ? 5.192 6.888 -7.491 1.00 95.94 68 ARG A CA 1
ATOM 519 C C . ARG A 1 68 ? 4.770 7.011 -6.043 1.00 95.94 68 ARG A C 1
ATOM 521 O O . ARG A 1 68 ? 4.943 6.076 -5.268 1.00 95.94 68 ARG A O 1
ATOM 528 N N . GLU A 1 69 ? 4.218 8.150 -5.684 1.00 96.44 69 GLU A N 1
ATOM 529 C CA . GLU A 1 69 ? 3.794 8.424 -4.324 1.00 96.44 69 GLU A CA 1
ATOM 530 C C . GLU A 1 69 ? 2.497 9.221 -4.340 1.00 96.44 69 GLU A C 1
ATOM 532 O O . GLU A 1 69 ? 2.316 10.116 -5.164 1.00 96.44 69 GLU A O 1
ATOM 537 N N . LEU A 1 70 ? 1.598 8.882 -3.423 1.00 97.69 70 LEU A N 1
ATOM 538 C CA . LEU A 1 70 ? 0.359 9.596 -3.176 1.00 97.69 70 LEU A CA 1
ATOM 539 C C . LEU A 1 70 ? 0.257 9.898 -1.682 1.00 97.69 70 LEU A C 1
ATOM 541 O O . LEU A 1 70 ? 0.204 8.972 -0.874 1.00 97.69 70 LEU A O 1
ATOM 545 N N . THR A 1 71 ? 0.175 11.177 -1.331 1.00 96.94 71 THR A N 1
ATOM 546 C CA . THR A 1 71 ? 0.123 11.645 0.060 1.00 96.94 71 THR A CA 1
ATOM 547 C C . THR A 1 71 ? -1.161 12.425 0.293 1.00 96.94 71 THR A C 1
ATOM 549 O O . THR A 1 71 ? -1.464 13.361 -0.442 1.00 96.94 71 THR A O 1
ATOM 552 N N . SER A 1 72 ? -1.944 12.032 1.298 1.00 96.38 72 SER A N 1
ATOM 553 C CA . SER A 1 72 ? -3.210 12.683 1.644 1.00 96.38 72 SER A CA 1
ATOM 554 C C . SER A 1 72 ? -3.042 13.669 2.789 1.00 96.38 72 SER A C 1
ATOM 556 O O . SER A 1 72 ? -2.737 13.274 3.911 1.00 96.38 72 SER A O 1
ATOM 558 N N . ASP A 1 73 ? -3.357 14.939 2.543 1.00 92.00 73 ASP A N 1
ATOM 559 C CA . ASP A 1 73 ? -3.365 15.971 3.588 1.00 92.00 73 ASP A CA 1
ATOM 560 C C . ASP A 1 73 ? -4.470 15.738 4.624 1.00 92.00 73 ASP A C 1
ATOM 562 O O . ASP A 1 73 ? -4.383 16.189 5.763 1.00 92.00 73 ASP A O 1
ATOM 566 N N . GLN A 1 74 ? -5.557 15.079 4.212 1.00 91.06 74 GLN A N 1
ATOM 567 C CA . GLN A 1 74 ? -6.731 14.887 5.063 1.00 91.06 74 GLN A CA 1
ATOM 568 C C . GLN A 1 74 ? -6.538 13.753 6.064 1.00 91.06 74 GLN A C 1
ATOM 570 O O . GLN A 1 74 ? -7.009 13.844 7.196 1.00 91.06 74 GLN A O 1
ATOM 575 N N . THR A 1 75 ? -5.871 12.685 5.635 1.00 92.38 75 THR A N 1
ATOM 576 C CA . THR A 1 75 ? -5.674 11.478 6.447 1.00 92.38 75 THR A CA 1
ATOM 577 C C . THR A 1 75 ? -4.241 11.321 6.944 1.00 92.38 75 THR A C 1
ATOM 579 O O . THR A 1 75 ? -3.978 10.475 7.791 1.00 92.38 75 THR A O 1
ATOM 582 N N . GLY A 1 76 ? -3.293 12.083 6.392 1.00 93.44 76 GLY A N 1
ATOM 583 C CA . GLY A 1 76 ? -1.858 11.891 6.597 1.00 93.44 76 GLY A CA 1
ATOM 584 C C . GLY A 1 76 ? -1.317 10.565 6.060 1.00 93.44 76 GLY A C 1
ATOM 585 O O . GLY A 1 76 ? -0.155 10.257 6.311 1.00 93.44 76 GLY A O 1
ATOM 586 N N . MET A 1 77 ? -2.137 9.764 5.367 1.00 95.81 77 MET A N 1
ATOM 587 C CA . MET A 1 77 ? -1.701 8.503 4.779 1.00 95.81 77 MET A CA 1
ATOM 588 C C . MET A 1 77 ? -0.864 8.741 3.530 1.00 95.81 77 MET A C 1
ATOM 590 O O . MET A 1 77 ? -1.139 9.648 2.738 1.00 95.81 77 MET A O 1
ATOM 594 N N . GLN A 1 78 ? 0.118 7.868 3.343 1.00 96.75 78 GLN A N 1
ATOM 595 C CA . GLN A 1 78 ? 1.040 7.902 2.221 1.00 96.75 78 GLN A CA 1
ATOM 596 C C . GLN A 1 78 ? 1.104 6.521 1.573 1.00 96.75 78 GLN A C 1
ATOM 598 O O . GLN A 1 78 ? 1.386 5.530 2.242 1.00 96.75 78 GLN A O 1
ATOM 603 N N . LEU A 1 79 ? 0.842 6.451 0.270 1.00 97.44 79 LEU A N 1
ATOM 604 C CA . LEU A 1 79 ? 1.005 5.247 -0.538 1.00 97.44 79 LEU A CA 1
ATOM 605 C C . LEU A 1 79 ? 2.203 5.437 -1.466 1.00 97.44 79 LEU A C 1
ATOM 607 O O . LEU A 1 79 ? 2.201 6.350 -2.287 1.00 97.44 79 LEU A O 1
ATOM 611 N N . ILE A 1 80 ? 3.202 4.565 -1.366 1.00 95.56 80 ILE A N 1
ATOM 612 C CA . ILE A 1 80 ? 4.427 4.626 -2.168 1.00 95.56 80 ILE A CA 1
ATOM 613 C C . ILE A 1 80 ? 4.545 3.353 -2.994 1.00 95.56 80 ILE A C 1
ATOM 615 O O . ILE A 1 80 ? 4.557 2.256 -2.442 1.00 95.56 80 ILE A O 1
ATOM 619 N N . MET A 1 81 ? 4.692 3.493 -4.308 1.00 95.06 81 MET A N 1
ATOM 620 C CA . 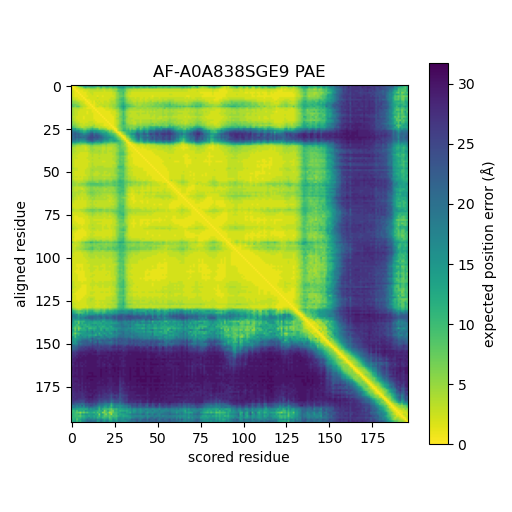MET A 1 81 ? 5.074 2.420 -5.217 1.00 95.06 81 MET A CA 1
ATOM 621 C C . MET A 1 81 ? 6.552 2.533 -5.571 1.00 95.06 81 MET A C 1
ATOM 623 O O . MET A 1 81 ? 7.013 3.557 -6.079 1.00 95.06 81 MET A O 1
ATOM 627 N N . ARG A 1 82 ? 7.277 1.438 -5.368 1.00 92.25 82 ARG A N 1
ATOM 628 C CA . ARG A 1 82 ? 8.637 1.211 -5.862 1.00 92.25 82 ARG A CA 1
ATOM 629 C C . ARG A 1 82 ? 8.656 -0.096 -6.664 1.00 92.25 82 ARG A C 1
ATOM 631 O O . ARG A 1 82 ? 7.694 -0.862 -6.587 1.00 92.25 82 ARG A O 1
ATOM 638 N N . PRO A 1 83 ? 9.722 -0.393 -7.429 1.00 89.44 83 PRO A N 1
ATOM 639 C CA . PRO A 1 83 ? 9.792 -1.639 -8.182 1.00 89.44 83 PRO A CA 1
ATOM 640 C C . PRO A 1 83 ? 9.539 -2.861 -7.287 1.00 89.44 83 PRO A C 1
ATOM 642 O O . PRO A 1 83 ? 10.298 -3.123 -6.354 1.00 89.44 83 PRO A O 1
ATOM 645 N N . GLY A 1 84 ? 8.468 -3.603 -7.578 1.00 88.56 84 GLY A N 1
ATOM 646 C CA . GLY A 1 84 ? 8.110 -4.833 -6.867 1.00 88.56 84 GLY A CA 1
ATOM 647 C C . GLY A 1 84 ? 7.488 -4.666 -5.476 1.00 88.56 84 GLY A C 1
ATOM 648 O O . GLY A 1 84 ? 7.268 -5.682 -4.818 1.00 88.56 84 GLY A O 1
ATOM 649 N N . VAL A 1 85 ? 7.192 -3.443 -5.018 1.00 92.62 85 VAL A N 1
ATOM 650 C CA . VAL A 1 85 ? 6.561 -3.215 -3.709 1.00 92.62 85 VAL A CA 1
ATOM 651 C C . VAL A 1 85 ? 5.689 -1.963 -3.684 1.00 92.62 85 VAL A C 1
ATOM 653 O O . VAL A 1 85 ? 6.043 -0.912 -4.219 1.00 92.62 85 VAL A O 1
ATOM 656 N N . LEU A 1 86 ? 4.559 -2.073 -2.996 1.00 95.75 86 LEU A N 1
ATOM 657 C CA . LEU A 1 86 ? 3.753 -0.943 -2.552 1.00 95.75 86 LEU A CA 1
ATOM 658 C C . LEU A 1 86 ? 3.798 -0.887 -1.022 1.00 95.75 86 LEU A C 1
ATOM 660 O O . LEU A 1 86 ? 3.669 -1.918 -0.363 1.00 95.75 86 LEU A O 1
ATOM 664 N N . THR A 1 87 ? 3.949 0.305 -0.460 1.00 95.50 87 THR A N 1
ATOM 665 C CA . THR A 1 87 ? 3.899 0.537 0.988 1.00 95.50 87 THR A CA 1
ATOM 666 C C . THR A 1 87 ? 2.821 1.560 1.286 1.00 95.50 87 THR A C 1
ATOM 668 O O . THR A 1 87 ? 2.817 2.633 0.686 1.00 95.50 87 THR A O 1
ATOM 671 N N . LEU A 1 88 ? 1.917 1.234 2.207 1.00 96.50 88 LEU A N 1
ATOM 672 C CA . LEU A 1 88 ? 0.954 2.178 2.763 1.00 96.50 88 LEU A CA 1
ATOM 673 C C . LEU A 1 88 ? 1.361 2.516 4.193 1.00 96.50 88 LEU A C 1
ATOM 675 O O . LEU A 1 88 ? 1.349 1.637 5.050 1.00 96.50 88 LEU A O 1
ATOM 679 N N . SER A 1 89 ? 1.656 3.784 4.440 1.00 95.00 89 SER A N 1
ATOM 680 C CA . SER A 1 89 ? 1.969 4.316 5.759 1.00 95.00 89 SER A CA 1
ATOM 681 C C . SER A 1 89 ? 0.764 5.052 6.328 1.00 95.00 89 SER A C 1
ATOM 683 O O . SER A 1 89 ? 0.213 5.958 5.698 1.00 95.00 89 SER A O 1
ATOM 685 N N . VAL A 1 90 ? 0.366 4.670 7.537 1.00 92.94 90 VAL A N 1
ATOM 686 C CA . VAL A 1 90 ? -0.730 5.271 8.297 1.00 92.94 90 VAL A CA 1
ATOM 687 C C . VAL A 1 90 ? -0.150 6.007 9.506 1.00 92.94 90 VAL A C 1
ATOM 689 O O . VAL A 1 90 ? 0.666 5.443 10.241 1.00 92.94 90 VAL A O 1
ATOM 692 N N . PRO A 1 91 ? -0.522 7.271 9.746 1.00 89.50 91 PRO A N 1
ATOM 693 C CA . PRO A 1 91 ? 0.003 8.013 10.880 1.00 89.50 91 PRO A CA 1
ATOM 694 C C . PRO A 1 91 ? -0.603 7.547 12.213 1.00 89.50 91 PRO A C 1
ATOM 696 O O . PRO A 1 91 ? -1.721 7.045 12.282 1.00 89.50 91 PRO A O 1
ATOM 699 N N . PHE A 1 92 ? 0.140 7.764 13.296 1.00 80.69 92 PHE A N 1
ATOM 700 C CA . PHE A 1 92 ? -0.157 7.228 14.632 1.00 80.69 92 PHE A CA 1
ATOM 701 C C . PHE A 1 92 ? -0.859 8.198 15.583 1.00 80.69 92 PHE A C 1
ATOM 703 O O . PHE A 1 92 ? -1.050 7.870 16.746 1.00 80.69 92 PHE A O 1
ATOM 710 N N . TRP A 1 93 ? -1.198 9.403 15.125 1.00 83.50 93 TRP A N 1
ATOM 711 C CA . TRP A 1 93 ? -1.830 10.429 15.964 1.00 83.50 93 TRP A CA 1
ATOM 712 C C . TRP A 1 93 ? -3.351 10.265 16.090 1.00 83.50 93 TRP A C 1
ATOM 714 O O . TRP A 1 93 ? -4.007 11.106 16.698 1.00 83.50 93 TRP A O 1
ATOM 724 N N . TYR A 1 94 ? -3.932 9.242 15.460 1.00 84.19 94 TYR A N 1
ATOM 725 C CA . TYR A 1 94 ? -5.351 8.935 15.595 1.00 84.19 94 TYR A CA 1
ATOM 726 C C . TYR A 1 94 ? -5.585 8.000 16.777 1.00 84.19 94 TYR A C 1
ATOM 728 O O . TYR A 1 94 ? -4.873 7.014 16.953 1.00 84.19 94 TYR A O 1
ATOM 736 N N . GLU A 1 95 ? -6.649 8.269 17.527 1.00 81.56 95 GLU A N 1
ATOM 737 C CA . GLU A 1 95 ? -7.055 7.493 18.699 1.00 81.56 95 GLU A CA 1
ATOM 738 C C . GLU A 1 95 ? -8.555 7.164 18.624 1.00 81.56 95 GLU A C 1
ATOM 740 O O . GLU A 1 95 ? -9.319 7.796 17.884 1.00 81.56 95 GLU A O 1
ATOM 745 N N . GLY A 1 96 ? -8.995 6.146 19.367 1.00 84.06 96 GLY A N 1
ATOM 746 C CA . GLY A 1 96 ? -10.413 5.785 19.461 1.00 84.06 96 GLY A CA 1
ATOM 747 C C . GLY A 1 96 ? -11.075 5.440 18.136 1.00 84.06 96 GLY A C 1
ATOM 748 O O . GLY A 1 96 ? -10.497 4.772 17.278 1.00 84.06 96 GLY A O 1
ATOM 749 N N . GLU A 1 97 ? -12.325 5.871 17.984 1.00 82.81 97 GLU A N 1
ATOM 750 C CA . GLU A 1 97 ? -13.108 5.609 16.772 1.00 82.81 97 GLU A CA 1
ATOM 751 C C . GLU A 1 97 ? -12.468 6.240 15.524 1.00 82.81 97 GLU A C 1
ATOM 753 O O . GLU A 1 97 ? -12.533 5.650 14.449 1.00 82.81 97 GLU A O 1
ATOM 758 N N . ALA A 1 98 ? -11.750 7.363 15.662 1.00 84.94 98 ALA A N 1
ATOM 759 C CA . ALA A 1 98 ? -11.022 7.958 14.542 1.00 84.94 98 ALA A CA 1
ATOM 760 C C . ALA A 1 98 ? -9.894 7.041 14.041 1.00 84.94 98 ALA A C 1
ATOM 762 O O . ALA A 1 98 ? -9.702 6.907 12.834 1.00 84.94 98 ALA A O 1
ATOM 763 N N . ALA A 1 99 ? -9.184 6.358 14.946 1.00 85.06 99 ALA A N 1
ATOM 764 C CA . ALA A 1 99 ? -8.177 5.368 14.563 1.00 85.06 99 ALA A CA 1
ATOM 765 C C . ALA A 1 99 ? -8.801 4.167 13.838 1.00 85.06 99 ALA A C 1
ATOM 767 O O . ALA A 1 99 ? -8.236 3.659 12.869 1.00 85.06 99 ALA A O 1
ATOM 768 N N . VAL A 1 100 ? -9.985 3.728 14.279 1.00 84.56 100 VAL A N 1
ATOM 769 C CA . VAL A 1 100 ? -10.735 2.646 13.624 1.00 84.56 100 VAL A CA 1
ATOM 770 C C . VAL A 1 100 ? -11.144 3.047 12.207 1.00 84.56 100 VAL A C 1
ATOM 772 O O . VAL A 1 100 ? -10.950 2.262 11.280 1.00 84.56 100 VAL A O 1
ATOM 775 N N . ASP A 1 101 ? -11.671 4.255 12.019 1.00 87.88 101 ASP A N 1
ATOM 776 C CA . ASP A 1 101 ? -12.090 4.737 10.702 1.00 87.88 101 ASP A CA 1
ATOM 777 C C . ASP A 1 101 ? -10.903 4.930 9.751 1.00 87.88 101 ASP A C 1
ATOM 779 O O . ASP A 1 101 ? -10.970 4.517 8.593 1.00 87.88 101 ASP A O 1
ATOM 783 N N . ILE A 1 102 ? -9.777 5.451 10.242 1.00 90.50 102 ILE A N 1
ATOM 784 C CA . ILE A 1 102 ? -8.548 5.569 9.447 1.00 90.50 102 ILE A CA 1
ATOM 785 C C . ILE A 1 102 ? -8.017 4.196 9.032 1.00 90.50 102 ILE A C 1
ATOM 787 O O . ILE A 1 102 ? -7.681 3.989 7.866 1.00 90.50 102 ILE A O 1
ATOM 791 N N . MET A 1 103 ? -8.009 3.220 9.941 1.00 90.12 103 MET A N 1
ATOM 792 C CA . MET A 1 103 ? -7.592 1.864 9.590 1.00 90.12 103 MET A CA 1
ATOM 793 C C . MET A 1 103 ? -8.574 1.162 8.646 1.00 90.12 103 MET A C 1
ATOM 795 O O . MET A 1 103 ? -8.144 0.346 7.836 1.00 90.12 103 M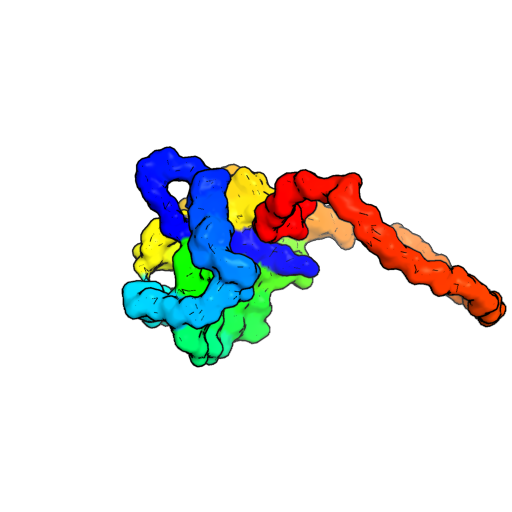ET A O 1
ATOM 799 N N . ARG A 1 104 ? -9.876 1.479 8.681 1.00 89.56 104 ARG A N 1
ATOM 800 C CA . ARG A 1 104 ? -10.826 0.986 7.668 1.00 89.56 104 ARG A CA 1
ATOM 801 C C . ARG A 1 104 ? -10.458 1.493 6.283 1.00 89.56 104 ARG A C 1
ATOM 803 O O . ARG A 1 104 ? -10.355 0.684 5.368 1.00 89.56 104 ARG A O 1
ATOM 810 N N . ILE A 1 105 ? -10.170 2.789 6.159 1.00 93.19 105 ILE A N 1
ATOM 811 C CA . ILE A 1 105 ? -9.705 3.371 4.896 1.00 93.19 105 ILE A CA 1
ATOM 812 C C . ILE A 1 105 ? -8.409 2.682 4.445 1.00 93.19 105 ILE A C 1
ATOM 814 O O . ILE A 1 105 ? -8.288 2.317 3.279 1.00 93.19 105 ILE A O 1
ATOM 818 N N . ALA A 1 106 ? -7.466 2.424 5.357 1.00 93.56 106 ALA A N 1
ATOM 819 C CA . ALA A 1 106 ? -6.233 1.713 5.021 1.00 93.56 106 ALA A CA 1
ATOM 820 C C . ALA A 1 106 ? -6.491 0.294 4.471 1.00 93.56 106 ALA A C 1
ATOM 822 O O . ALA A 1 106 ? -5.857 -0.124 3.500 1.00 93.56 106 ALA A O 1
ATOM 823 N N . TYR A 1 107 ? -7.452 -0.437 5.042 1.00 92.31 107 TYR A N 1
ATOM 824 C CA . TYR A 1 107 ? -7.852 -1.761 4.555 1.00 92.31 107 TYR A CA 1
ATOM 825 C C . TYR A 1 107 ? -8.645 -1.704 3.236 1.00 92.31 107 TYR A C 1
ATOM 827 O O . TYR A 1 107 ? -8.504 -2.604 2.405 1.00 92.31 107 TYR A O 1
ATOM 835 N N . ASP A 1 108 ? -9.417 -0.645 2.991 1.00 93.19 108 ASP A N 1
ATOM 836 C CA . ASP A 1 108 ? -10.073 -0.415 1.698 1.00 93.19 108 ASP A CA 1
ATOM 837 C C . ASP A 1 108 ? -9.043 -0.109 0.597 1.00 93.19 108 ASP A C 1
ATOM 839 O O . ASP A 1 108 ? -9.138 -0.641 -0.515 1.00 93.19 108 ASP A O 1
ATOM 843 N N . VAL A 1 109 ? -8.001 0.667 0.918 1.00 95.38 109 VAL A N 1
ATOM 844 C CA . VAL A 1 109 ? -6.847 0.883 0.030 1.00 95.38 109 VAL A CA 1
ATOM 845 C C . VAL A 1 109 ? -6.118 -0.435 -0.223 1.00 95.38 109 VAL A C 1
ATOM 847 O O . VAL A 1 109 ? -5.810 -0.748 -1.371 1.00 95.38 109 VAL A O 1
ATOM 850 N N . ALA A 1 110 ? -5.901 -1.252 0.811 1.00 95.00 110 ALA A N 1
ATOM 851 C CA . ALA A 1 110 ? -5.298 -2.576 0.671 1.00 95.00 110 AL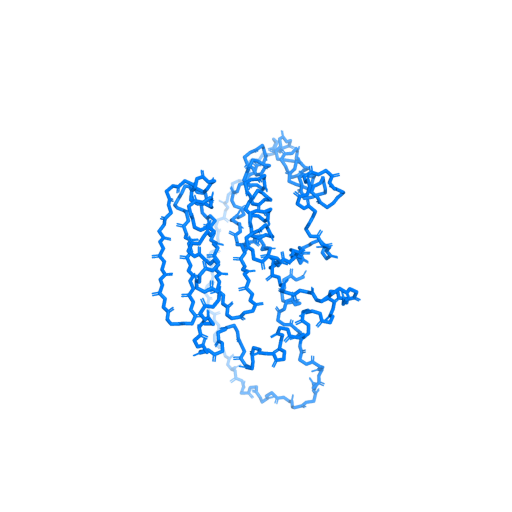A A CA 1
ATOM 852 C C . ALA A 1 110 ? -6.097 -3.486 -0.280 1.00 95.00 110 ALA A C 1
ATOM 854 O O . ALA A 1 110 ? -5.517 -4.190 -1.112 1.00 95.00 110 ALA A O 1
ATOM 855 N N . ALA A 1 111 ? -7.431 -3.451 -0.199 1.00 93.12 111 ALA A N 1
ATOM 856 C CA . ALA A 1 111 ? -8.302 -4.170 -1.123 1.00 93.12 111 ALA A CA 1
ATOM 857 C C . ALA A 1 111 ? -8.143 -3.658 -2.562 1.00 93.12 111 ALA A C 1
ATOM 859 O O . ALA A 1 111 ? -7.977 -4.462 -3.478 1.00 93.12 111 ALA A O 1
ATOM 860 N N . ALA A 1 112 ? -8.134 -2.336 -2.760 1.00 95.38 112 ALA A N 1
ATOM 861 C CA . ALA A 1 112 ? -7.939 -1.731 -4.076 1.00 95.38 112 ALA A CA 1
ATOM 862 C C . ALA A 1 112 ? -6.577 -2.095 -4.686 1.00 95.38 112 ALA A C 1
ATOM 864 O O . ALA A 1 112 ? -6.515 -2.473 -5.854 1.00 95.38 112 ALA A O 1
ATOM 865 N N . VAL A 1 113 ? -5.503 -2.057 -3.888 1.00 95.94 113 VAL A N 1
ATOM 866 C CA . VAL A 1 113 ? -4.164 -2.488 -4.313 1.00 95.94 113 VAL A CA 1
ATOM 867 C C . VAL A 1 113 ? -4.205 -3.930 -4.804 1.00 95.94 113 VAL A C 1
ATOM 869 O O . VAL A 1 113 ? -3.758 -4.206 -5.918 1.00 95.94 113 VAL A O 1
ATOM 872 N N . ARG A 1 114 ? -4.773 -4.851 -4.019 1.00 94.69 114 ARG A N 1
ATOM 873 C CA . ARG A 1 114 ? -4.879 -6.258 -4.420 1.00 94.69 114 ARG A CA 1
ATOM 874 C C . ARG A 1 114 ? -5.667 -6.422 -5.717 1.00 94.69 114 ARG A C 1
ATOM 876 O O . ARG A 1 114 ? -5.232 -7.165 -6.591 1.00 94.69 114 ARG A O 1
ATOM 883 N N . ASP A 1 115 ? -6.808 -5.752 -5.837 1.00 94.19 115 ASP A N 1
ATOM 884 C CA . ASP A 1 115 ? -7.693 -5.899 -6.993 1.00 94.19 115 ASP A CA 1
ATOM 885 C C . ASP A 1 115 ? -7.029 -5.391 -8.293 1.00 94.19 115 ASP A C 1
ATOM 887 O O . ASP A 1 115 ? -7.157 -6.035 -9.333 1.00 94.19 115 ASP A O 1
ATOM 891 N N . GLU A 1 116 ? -6.286 -4.278 -8.238 1.00 94.75 116 GLU A N 1
ATOM 892 C CA . GLU A 1 116 ? -5.672 -3.644 -9.421 1.00 94.75 116 GLU A CA 1
ATOM 893 C C . GLU A 1 116 ? -4.292 -4.203 -9.788 1.00 94.75 116 GLU A C 1
ATOM 895 O O . GLU A 1 116 ? -3.887 -4.195 -10.956 1.00 94.75 116 GLU A O 1
ATOM 900 N N . THR A 1 117 ? -3.538 -4.668 -8.791 1.00 92.75 117 THR A N 1
ATOM 901 C CA . THR A 1 117 ? -2.139 -5.081 -8.976 1.00 92.75 117 THR A CA 1
ATOM 902 C C . THR A 1 117 ? -1.937 -6.587 -8.854 1.00 92.75 117 THR A C 1
ATOM 904 O O . THR A 1 117 ? -0.937 -7.109 -9.344 1.00 92.75 117 THR A O 1
ATOM 907 N N . GLY A 1 118 ? -2.864 -7.298 -8.205 1.00 93.31 118 GLY A N 1
ATOM 908 C CA . GLY A 1 118 ? -2.684 -8.694 -7.809 1.00 93.31 118 GLY A CA 1
ATOM 909 C C . GLY A 1 118 ? -1.696 -8.889 -6.655 1.00 93.31 118 GLY A C 1
ATOM 910 O O . GLY A 1 118 ? -1.430 -10.033 -6.288 1.00 93.31 118 GLY A O 1
ATOM 911 N N . MET A 1 119 ? -1.144 -7.812 -6.084 1.00 94.25 119 MET A N 1
ATOM 912 C CA . MET A 1 119 ? -0.246 -7.893 -4.934 1.00 94.25 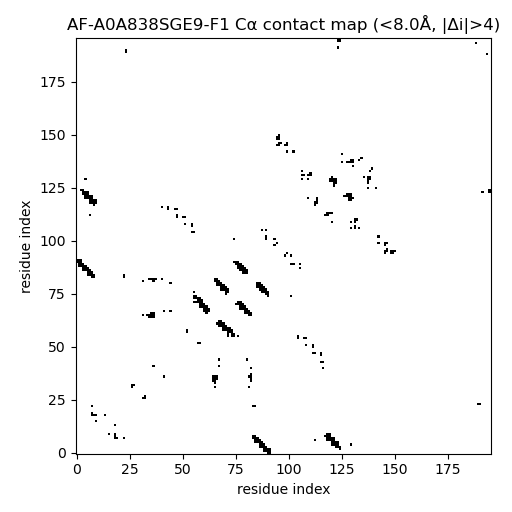119 MET A CA 1
ATOM 913 C C . MET A 1 119 ? -1.017 -8.266 -3.668 1.00 94.25 119 MET A C 1
ATOM 915 O O . MET A 1 119 ? -2.147 -7.831 -3.446 1.00 94.25 119 MET A O 1
ATOM 919 N N . GLU A 1 120 ? -0.391 -9.070 -2.818 1.00 94.12 120 GLU A N 1
ATOM 920 C CA . GLU A 1 120 ? -0.952 -9.457 -1.527 1.00 94.12 120 GLU A CA 1
ATOM 921 C C . GLU A 1 120 ? -0.367 -8.579 -0.420 1.00 94.12 120 GLU A C 1
ATOM 923 O O . GLU A 1 120 ? 0.811 -8.224 -0.471 1.00 94.12 120 GLU A O 1
ATOM 928 N N . GLY A 1 121 ? -1.184 -8.244 0.583 1.00 93.62 121 GLY A N 1
ATOM 929 C CA . GLY A 1 121 ? -0.772 -7.419 1.718 1.00 93.62 121 GLY A CA 1
ATOM 930 C C . GLY A 1 121 ? -0.199 -8.234 2.880 1.00 93.62 121 GLY A C 1
ATOM 931 O O . GLY A 1 121 ? -0.726 -9.294 3.222 1.00 93.62 121 GLY A O 1
ATOM 932 N N . TRP A 1 122 ? 0.834 -7.702 3.521 1.00 93.75 122 TRP A N 1
ATOM 933 C CA . TRP A 1 122 ? 1.445 -8.167 4.761 1.00 93.75 122 TRP A CA 1
ATOM 934 C C . TRP A 1 122 ? 1.441 -7.046 5.791 1.00 93.75 122 TRP A C 1
ATOM 936 O O . TRP A 1 122 ? 1.778 -5.903 5.482 1.00 93.75 122 TRP A O 1
ATOM 946 N N . ASP A 1 123 ? 1.080 -7.403 7.014 1.00 92.38 123 ASP A N 1
ATOM 947 C CA . ASP A 1 123 ? 1.102 -6.542 8.180 1.00 92.38 123 ASP A CA 1
ATOM 948 C C . ASP A 1 123 ? 2.325 -6.905 9.041 1.00 92.38 123 ASP A C 1
ATOM 950 O O . ASP A 1 123 ? 2.311 -7.933 9.730 1.00 92.38 123 ASP A O 1
ATOM 954 N N . PRO A 1 124 ? 3.410 -6.111 8.997 1.00 88.81 124 PRO A N 1
ATOM 955 C CA . PRO A 1 124 ? 4.611 -6.387 9.771 1.00 88.81 124 PRO A CA 1
ATOM 956 C C . PRO A 1 124 ? 4.397 -6.233 11.280 1.00 88.81 124 PRO A C 1
ATOM 958 O O . PRO A 1 124 ? 5.044 -6.944 12.044 1.00 88.81 124 PRO A O 1
ATOM 961 N N . GLN A 1 125 ? 3.468 -5.377 11.717 1.00 86.12 125 GLN A N 1
ATOM 962 C CA . GLN A 1 125 ? 3.178 -5.166 13.140 1.00 86.12 125 GLN A CA 1
ATOM 963 C C . GLN A 1 125 ? 2.410 -6.348 13.748 1.00 86.12 125 GLN A C 1
ATOM 965 O O . GLN A 1 125 ? 2.492 -6.606 14.955 1.00 86.12 125 GLN A O 1
ATOM 970 N N . LEU A 1 126 ? 1.631 -7.057 12.928 1.00 86.81 126 LEU A N 1
ATOM 971 C CA . LEU A 1 126 ? 0.915 -8.269 13.327 1.00 86.81 126 LEU A CA 1
ATOM 972 C C . LEU A 1 126 ? 1.648 -9.560 12.950 1.00 86.81 126 LEU A C 1
ATOM 974 O O . LEU A 1 126 ? 1.277 -10.613 13.460 1.00 86.81 126 LEU A O 1
ATOM 978 N N . GLU A 1 127 ? 2.670 -9.474 12.098 1.00 88.31 127 GLU A N 1
ATOM 979 C CA . GLU A 1 127 ? 3.323 -10.613 11.444 1.00 88.31 127 GLU A CA 1
ATOM 980 C C . GLU A 1 127 ? 2.305 -11.531 10.743 1.00 88.31 127 GLU A C 1
ATOM 982 O O . GLU A 1 127 ? 2.362 -12.761 10.841 1.00 88.31 127 GLU A O 1
ATOM 987 N N . GLU A 1 128 ? 1.344 -10.927 10.039 1.00 89.62 128 GLU A N 1
ATOM 988 C CA . GLU A 1 128 ? 0.224 -11.640 9.426 1.00 89.62 128 GLU A CA 1
ATOM 989 C C . GLU A 1 128 ? -0.158 -11.092 8.041 1.00 89.62 128 GLU A C 1
ATOM 991 O O . GLU A 1 128 ? 0.082 -9.923 7.738 1.00 89.62 128 GLU A O 1
ATOM 996 N N . PRO A 1 129 ? -0.786 -11.909 7.174 1.00 90.50 129 PRO A N 1
ATOM 997 C CA . PRO A 1 129 ? -1.357 -11.414 5.927 1.00 90.50 129 PRO A CA 1
ATOM 998 C C . PRO A 1 129 ? -2.480 -10.405 6.200 1.00 90.50 129 PRO A C 1
ATOM 1000 O O . PRO A 1 129 ? -3.316 -10.621 7.081 1.00 90.50 129 PRO A O 1
ATOM 1003 N N . VAL A 1 130 ? -2.561 -9.356 5.383 1.00 88.50 130 VAL A N 1
ATOM 1004 C CA . VAL A 1 130 ? -3.675 -8.403 5.424 1.00 88.50 130 VAL A CA 1
ATOM 1005 C C . VAL A 1 130 ? -4.926 -9.086 4.881 1.00 88.50 130 VAL A C 1
ATOM 1007 O O . VAL A 1 130 ? -5.032 -9.390 3.689 1.00 88.50 130 VAL A O 1
ATOM 1010 N N . ASP A 1 131 ? -5.905 -9.311 5.754 1.00 81.62 131 ASP A N 1
ATOM 1011 C CA . ASP A 1 131 ? -7.207 -9.833 5.350 1.00 81.62 131 ASP A CA 1
ATOM 1012 C C . ASP A 1 131 ? -8.120 -8.702 4.858 1.00 81.62 131 ASP A C 1
ATOM 1014 O O . ASP A 1 131 ? -8.936 -8.138 5.591 1.00 81.62 131 ASP A O 1
ATOM 1018 N N . VAL A 1 132 ? -7.998 -8.393 3.571 1.00 69.19 132 VAL A N 1
ATOM 1019 C CA . VAL A 1 132 ? -8.790 -7.354 2.896 1.00 69.19 132 VAL A CA 1
ATOM 1020 C C . VAL A 1 132 ? -10.260 -7.749 2.662 1.00 69.19 132 VAL A C 1
ATOM 1022 O O . VAL A 1 132 ? -10.997 -7.020 2.005 1.00 69.19 132 VAL A O 1
ATOM 1025 N N . SER A 1 133 ? -10.729 -8.898 3.173 1.00 63.44 133 SER A N 1
ATOM 1026 C CA . SER A 1 133 ? -12.173 -9.177 3.252 1.00 63.44 133 SER A CA 1
ATOM 1027 C C . SER A 1 133 ? -12.876 -8.330 4.320 1.00 63.44 133 SER A C 1
ATOM 1029 O O . SER A 1 133 ? -14.108 -8.326 4.385 1.00 63.44 133 SER A O 1
ATOM 1031 N N . GLY A 1 134 ? -12.106 -7.648 5.180 1.00 53.06 134 GLY A N 1
ATOM 1032 C CA . GLY A 1 134 ? -12.622 -6.847 6.290 1.00 53.06 134 GLY A CA 1
ATOM 1033 C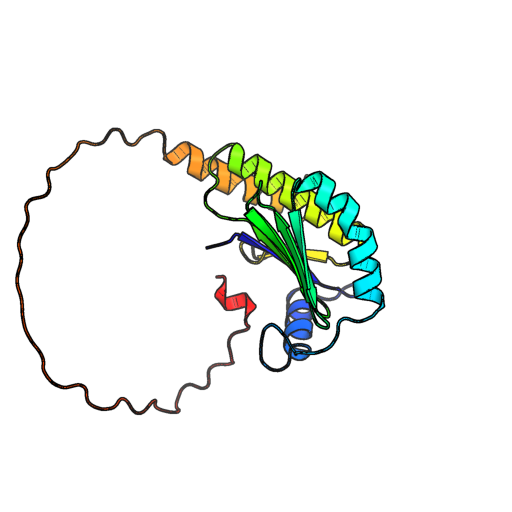 C . GLY A 1 134 ? -13.314 -7.680 7.375 1.00 53.06 134 GLY A C 1
ATOM 1034 O O . GLY A 1 134 ? -14.012 -7.123 8.216 1.00 53.06 134 GLY A O 1
ATOM 1035 N N . LYS A 1 135 ? -13.170 -9.014 7.341 1.00 45.88 135 LYS A N 1
ATOM 1036 C CA . LYS A 1 135 ? -13.832 -9.974 8.245 1.00 45.88 135 LYS A CA 1
ATOM 1037 C C . LYS A 1 135 ? -12.853 -10.957 8.896 1.00 45.88 135 LYS A C 1
ATOM 1039 O O . LYS A 1 135 ? -13.250 -12.039 9.328 1.00 45.88 135 LYS A O 1
ATOM 1044 N N . GLY A 1 136 ? -11.578 -10.586 8.930 1.00 49.56 136 GLY A N 1
ATOM 1045 C CA . GLY A 1 136 ? -10.497 -11.434 9.406 1.00 49.56 136 GLY A CA 1
ATOM 1046 C C . GLY A 1 136 ? -10.061 -11.145 10.836 1.00 49.56 136 GLY A C 1
ATOM 1047 O O . GLY A 1 136 ? -10.089 -9.989 11.263 1.00 49.56 136 GLY A O 1
ATOM 1048 N N . PRO A 1 137 ? -9.517 -12.149 11.546 1.00 51.53 137 PRO A N 1
ATOM 1049 C CA . PRO A 1 137 ? -8.946 -11.959 12.877 1.00 51.53 137 PRO A CA 1
ATOM 1050 C C . PRO A 1 137 ? -7.776 -10.960 12.892 1.00 51.53 137 PRO A C 1
ATOM 1052 O O . PRO A 1 137 ? -7.487 -10.393 13.941 1.00 51.53 137 PRO A O 1
ATOM 1055 N N . ALA A 1 138 ? -7.097 -10.723 11.762 1.00 55.91 138 ALA A N 1
ATOM 1056 C CA . ALA A 1 138 ? -6.073 -9.682 11.629 1.00 55.91 138 ALA A CA 1
ATOM 1057 C C . ALA A 1 138 ? -6.681 -8.270 11.709 1.00 55.91 138 ALA A C 1
ATOM 1059 O O . ALA A 1 138 ? -6.262 -7.471 12.545 1.00 55.91 138 ALA A O 1
ATOM 1060 N N . ALA A 1 139 ? -7.737 -8.005 10.932 1.00 59.41 139 ALA A N 1
ATOM 1061 C CA . ALA A 1 139 ? -8.469 -6.742 10.966 1.00 59.41 139 ALA A CA 1
ATOM 1062 C C . ALA A 1 139 ? -9.097 -6.512 12.351 1.00 59.41 139 ALA A C 1
ATOM 1064 O O . ALA A 1 139 ? -8.893 -5.467 12.964 1.00 59.41 139 ALA A O 1
ATOM 1065 N N . ASP A 1 140 ? -9.762 -7.526 12.914 1.00 61.34 140 ASP A N 1
ATOM 1066 C CA . ASP A 1 140 ? -10.361 -7.442 14.251 1.00 61.34 140 ASP A CA 1
ATOM 1067 C C . ASP A 1 140 ? -9.324 -7.195 15.355 1.00 61.34 140 ASP A C 1
ATOM 1069 O O . ASP A 1 140 ? -9.616 -6.494 16.323 1.00 61.34 140 ASP A O 1
ATOM 1073 N N . ARG A 1 141 ? -8.098 -7.722 15.225 1.00 65.56 141 ARG A N 1
ATOM 1074 C CA . ARG A 1 141 ? -7.003 -7.444 16.168 1.00 65.56 141 ARG A CA 1
ATOM 1075 C C . ARG A 1 141 ? -6.388 -6.068 15.961 1.00 65.56 141 ARG A C 1
ATOM 1077 O O . ARG A 1 141 ? -6.096 -5.417 16.961 1.00 65.56 141 ARG A O 1
ATOM 1084 N N . ALA A 1 142 ? -6.219 -5.613 14.721 1.00 66.50 142 ALA A N 1
ATOM 1085 C CA . ALA A 1 142 ? -5.783 -4.248 14.432 1.00 66.50 142 ALA A CA 1
ATOM 1086 C C . ALA A 1 142 ? -6.766 -3.239 15.050 1.00 66.50 142 ALA A C 1
ATOM 1088 O O . ALA A 1 142 ? -6.379 -2.405 15.868 1.00 66.50 142 ALA A O 1
ATOM 1089 N N . PHE A 1 143 ? -8.063 -3.401 14.774 1.00 64.50 143 PHE A N 1
ATOM 1090 C CA . PHE A 1 143 ? -9.118 -2.562 15.345 1.00 64.50 143 PHE A CA 1
ATOM 1091 C C . PHE A 1 143 ? -9.277 -2.758 16.859 1.00 64.50 143 PHE A C 1
ATOM 1093 O O . PHE A 1 143 ? -9.538 -1.802 17.586 1.00 64.50 143 PHE A O 1
ATOM 1100 N N . GLY A 1 144 ? -9.105 -3.984 17.357 1.00 61.22 144 GLY A N 1
ATOM 1101 C CA . GLY A 1 144 ? -9.192 -4.320 18.776 1.00 61.22 144 GLY A CA 1
ATOM 1102 C C . GLY A 1 144 ? -8.097 -3.663 19.615 1.00 61.22 144 GLY A C 1
ATOM 1103 O O . GLY A 1 144 ? -8.406 -3.118 20.673 1.00 61.22 144 GLY A O 1
ATOM 1104 N N . ARG A 1 145 ? -6.842 -3.643 19.136 1.00 64.19 145 ARG A N 1
ATOM 1105 C CA . ARG A 1 145 ? -5.742 -2.923 19.805 1.00 64.19 145 ARG A CA 1
ATOM 1106 C C . ARG A 1 145 ? -6.010 -1.421 19.863 1.00 64.19 145 ARG A C 1
ATOM 1108 O O . ARG A 1 145 ? -5.837 -0.821 20.918 1.00 64.19 145 ARG A O 1
ATOM 1115 N N . LEU A 1 146 ? -6.488 -0.835 18.765 1.00 61.28 146 LEU A N 1
ATOM 1116 C CA . LEU A 1 146 ? -6.807 0.595 18.709 1.00 61.28 146 LEU A CA 1
ATOM 1117 C C . LEU A 1 146 ? -7.956 0.973 19.655 1.00 61.28 146 LEU A C 1
ATOM 1119 O O . LEU A 1 146 ? -7.879 1.984 20.348 1.00 61.28 146 LEU A O 1
ATOM 1123 N N . ARG A 1 147 ? -8.985 0.123 19.765 1.00 57.75 147 ARG A N 1
ATOM 1124 C CA . ARG A 1 147 ? -10.081 0.320 20.729 1.00 57.75 147 ARG A CA 1
ATOM 1125 C C . ARG A 1 147 ? -9.650 0.157 22.187 1.00 57.75 147 ARG A C 1
ATOM 1127 O O . ARG A 1 147 ? -10.166 0.867 23.042 1.00 57.75 147 ARG A O 1
ATOM 1134 N N . GLN A 1 148 ? -8.734 -0.765 22.488 1.00 55.91 148 GLN A N 1
ATOM 1135 C CA . GLN A 1 148 ? -8.239 -0.966 23.856 1.00 55.91 148 GLN A CA 1
ATOM 1136 C C . GLN A 1 148 ? -7.353 0.189 24.338 1.00 55.91 148 GLN A C 1
ATOM 1138 O O . GLN A 1 148 ? -7.433 0.532 25.512 1.00 55.91 148 GLN A O 1
ATOM 1143 N N . GLY A 1 149 ? -6.578 0.825 23.451 1.00 53.72 149 GLY A N 1
ATOM 1144 C CA . GLY A 1 149 ? -5.865 2.067 23.781 1.00 53.72 149 GLY A CA 1
ATOM 1145 C C . GLY A 1 149 ? -6.826 3.206 24.138 1.00 53.72 149 GLY A C 1
ATOM 1146 O O . GLY A 1 149 ? -6.672 3.851 25.164 1.00 53.72 149 GLY A O 1
ATOM 1147 N N . ALA A 1 150 ? -7.904 3.366 23.368 1.00 47.50 150 ALA A N 1
ATOM 1148 C CA . ALA A 1 150 ? -8.887 4.430 23.582 1.00 47.50 150 ALA A CA 1
ATOM 1149 C C . ALA A 1 150 ? -9.719 4.301 24.868 1.00 47.50 150 ALA A C 1
ATOM 1151 O O . ALA A 1 150 ? -10.192 5.297 25.410 1.00 47.50 150 ALA A O 1
ATOM 1152 N N . ALA A 1 151 ? -9.921 3.073 25.347 1.00 47.38 151 ALA A N 1
ATOM 1153 C CA . ALA A 1 151 ? -10.600 2.817 26.613 1.00 47.38 151 ALA A CA 1
ATOM 1154 C C . ALA A 1 151 ? -9.676 2.998 27.832 1.00 47.38 151 ALA A C 1
ATOM 1156 O O . ALA A 1 151 ? -10.175 3.118 28.944 1.00 47.38 151 ALA A O 1
ATOM 1157 N N . ALA A 1 152 ? -8.351 3.004 27.645 1.00 48.00 152 ALA A N 1
ATOM 1158 C CA . ALA A 1 152 ? -7.392 3.181 28.734 1.00 48.00 152 ALA A CA 1
ATOM 1159 C C . ALA A 1 152 ? -7.171 4.661 29.108 1.00 48.00 152 ALA A C 1
ATOM 1161 O O . ALA A 1 152 ? -6.849 4.941 30.257 1.00 48.00 152 ALA A O 1
ATOM 1162 N N . ASP A 1 153 ? -7.413 5.600 28.185 1.00 44.66 153 ASP A N 1
ATOM 1163 C CA . ASP A 1 153 ? -7.220 7.045 28.410 1.00 44.66 153 ASP A CA 1
ATOM 1164 C C . ASP A 1 153 ? -8.433 7.762 29.035 1.00 44.66 153 ASP A C 1
ATOM 1166 O O . ASP A 1 153 ? -8.431 8.983 29.186 1.00 44.66 153 ASP A O 1
ATOM 1170 N N . THR A 1 154 ? -9.490 7.035 29.416 1.00 46.56 154 THR A N 1
ATOM 1171 C CA . THR A 1 154 ? -10.684 7.636 30.047 1.00 46.56 154 THR A CA 1
ATOM 1172 C C . THR A 1 154 ? -10.702 7.577 31.577 1.00 46.56 154 THR A C 1
ATOM 1174 O O . THR A 1 154 ? -11.622 8.136 32.167 1.00 46.56 154 THR A O 1
ATOM 1177 N N . ASP A 1 155 ? -9.679 7.000 32.218 1.00 44.25 155 ASP A N 1
ATOM 1178 C CA . ASP A 1 155 ? -9.618 6.816 33.679 1.00 44.25 155 ASP A CA 1
ATOM 1179 C C . ASP A 1 155 ? -8.288 7.297 34.321 1.00 44.25 155 ASP A C 1
ATOM 1181 O O . ASP A 1 155 ? -7.789 6.663 35.250 1.00 44.25 155 ASP A O 1
ATOM 1185 N N . ASP A 1 156 ? -7.709 8.426 33.886 1.00 40.28 156 ASP A N 1
ATOM 1186 C CA . ASP A 1 156 ? -6.632 9.102 34.647 1.00 40.28 156 ASP A CA 1
ATOM 1187 C C . ASP A 1 156 ? -7.066 10.500 35.121 1.00 40.28 156 ASP A C 1
ATOM 1189 O O . ASP A 1 156 ? -6.683 11.540 34.591 1.00 40.28 156 ASP A O 1
ATOM 1193 N N . ASP A 1 157 ? -7.909 10.509 36.155 1.00 47.75 157 ASP A N 1
ATOM 1194 C CA . ASP A 1 157 ? -8.133 11.665 37.028 1.00 47.75 157 ASP A CA 1
ATOM 1195 C C . ASP A 1 157 ? -7.124 11.562 38.196 1.00 47.75 157 ASP A C 1
ATOM 1197 O O . ASP A 1 157 ? -7.424 11.072 39.290 1.00 47.75 157 ASP A O 1
ATOM 1201 N N . GLY A 1 158 ? -5.867 11.934 37.920 1.00 35.31 158 GLY A N 1
ATOM 1202 C CA . GLY A 1 158 ? -4.730 11.873 38.846 1.00 35.31 158 GLY A CA 1
ATOM 1203 C C . GLY A 1 158 ? -4.053 13.242 39.041 1.00 35.31 158 GLY A C 1
ATOM 1204 O O . GLY A 1 158 ? -3.841 13.973 38.076 1.00 35.31 158 GLY A O 1
ATOM 1205 N N . PRO A 1 159 ? -3.715 13.656 40.280 1.00 39.69 159 PRO A N 1
ATOM 1206 C CA . PRO A 1 159 ? -3.521 15.064 40.615 1.00 39.69 159 PRO A CA 1
ATOM 1207 C C . PRO A 1 159 ? -2.175 15.644 40.160 1.00 39.69 159 PRO A C 1
ATOM 1209 O O . PRO A 1 159 ? -1.101 15.081 40.374 1.00 39.69 159 PRO A O 1
ATOM 1212 N N . THR A 1 160 ? -2.252 16.873 39.646 1.00 40.19 160 THR A N 1
ATOM 1213 C CA . THR A 1 160 ? -1.138 17.789 39.374 1.00 40.19 160 THR A CA 1
ATOM 1214 C C . THR A 1 160 ? -0.151 17.873 40.540 1.00 40.19 160 THR A C 1
ATOM 1216 O O . THR A 1 160 ? -0.508 18.329 41.630 1.00 40.19 160 THR A O 1
ATOM 1219 N N . THR A 1 161 ? 1.114 17.529 40.295 1.00 41.53 161 THR A N 1
ATOM 1220 C CA . THR A 1 161 ? 2.239 17.897 41.168 1.00 41.53 161 THR A CA 1
ATOM 1221 C C . THR A 1 161 ? 3.033 19.045 40.531 1.00 41.53 161 THR A C 1
ATOM 1223 O O . THR A 1 161 ? 3.358 18.976 39.345 1.00 41.53 161 THR A O 1
ATOM 1226 N N . PRO A 1 162 ? 3.345 20.123 41.276 1.00 37.53 162 PRO A N 1
ATOM 1227 C CA . PRO A 1 162 ? 4.066 21.269 40.737 1.00 37.53 162 PRO A CA 1
ATOM 1228 C C . PRO A 1 162 ? 5.566 20.987 40.580 1.00 37.53 162 PRO A C 1
ATOM 1230 O O . PRO A 1 162 ? 6.227 20.469 41.478 1.00 37.53 162 PRO A O 1
ATOM 1233 N N . TRP A 1 163 ? 6.091 21.401 39.428 1.00 32.56 163 TRP A N 1
ATOM 1234 C CA . TRP A 1 163 ? 7.508 21.437 39.075 1.00 32.56 163 TRP A CA 1
ATOM 1235 C C . TRP A 1 163 ? 8.294 22.375 40.009 1.00 32.56 163 TRP A C 1
ATOM 1237 O O . TRP A 1 163 ? 8.035 23.580 40.054 1.00 32.56 163 TRP A O 1
ATOM 1247 N N . THR A 1 164 ? 9.299 21.846 40.707 1.00 35.62 164 THR A N 1
ATOM 1248 C CA . THR A 1 164 ? 10.370 22.619 41.351 1.00 35.62 164 THR A CA 1
ATOM 1249 C C . THR A 1 164 ? 11.660 22.453 40.554 1.00 35.62 164 THR A C 1
ATOM 1251 O O . THR A 1 164 ? 12.126 21.345 40.308 1.00 35.62 164 THR A O 1
ATOM 1254 N N . GLY A 1 165 ? 12.218 23.583 40.117 1.00 31.88 165 GLY A N 1
ATOM 1255 C CA . GLY A 1 165 ? 13.439 23.636 39.322 1.00 31.88 165 GLY A CA 1
ATOM 1256 C C . GLY A 1 165 ? 14.716 23.307 40.100 1.00 31.88 165 GLY A C 1
ATOM 1257 O O . GLY A 1 165 ? 14.766 23.367 41.327 1.00 31.88 165 GLY A O 1
ATOM 1258 N N . GLY A 1 166 ? 15.779 23.040 39.344 1.00 30.33 166 GLY A N 1
ATOM 1259 C CA . GLY A 1 166 ? 17.146 22.931 39.844 1.00 30.33 166 GLY A CA 1
ATOM 1260 C C . GLY A 1 166 ? 18.128 22.812 38.683 1.00 30.33 166 GLY A C 1
ATOM 1261 O O . GLY A 1 166 ? 18.194 21.775 38.034 1.00 30.33 166 GLY A O 1
ATOM 1262 N N . GLY A 1 167 ? 18.853 23.895 38.394 1.00 31.88 167 GLY A N 1
ATOM 1263 C CA . GLY A 1 167 ? 19.951 23.908 37.430 1.00 31.88 167 GLY A CA 1
ATOM 1264 C C . GLY A 1 167 ? 21.249 23.328 38.000 1.00 31.88 167 GLY A C 1
ATOM 1265 O O . GLY A 1 167 ? 21.432 23.253 39.213 1.00 31.88 167 GLY A O 1
ATOM 1266 N N . GLY A 1 168 ? 22.176 22.975 37.108 1.00 29.92 168 GLY A N 1
ATOM 1267 C CA . GLY A 1 168 ? 23.540 22.580 37.456 1.00 29.92 168 GLY A CA 1
ATOM 1268 C C . GLY A 1 168 ? 24.378 22.284 36.212 1.00 29.92 168 GLY A C 1
ATOM 1269 O O . GLY A 1 168 ? 24.095 21.344 35.480 1.00 29.92 168 GLY A O 1
ATOM 1270 N N . SER A 1 169 ? 25.385 23.123 35.975 1.00 33.81 169 SER A N 1
ATOM 1271 C CA . SER A 1 169 ? 26.346 23.067 34.867 1.00 33.81 169 SER A CA 1
ATOM 1272 C C . SER A 1 169 ? 27.554 22.159 35.148 1.00 33.81 169 SER A C 1
ATOM 1274 O O . SER A 1 169 ? 27.952 22.004 36.299 1.00 33.81 169 SER A O 1
ATOM 1276 N N . ALA A 1 170 ? 28.217 21.791 34.041 1.00 32.34 170 ALA A N 1
ATOM 1277 C CA . ALA A 1 170 ? 29.657 21.541 33.839 1.00 32.34 170 ALA A CA 1
ATOM 1278 C C . ALA A 1 170 ? 30.233 20.121 34.031 1.00 32.34 170 ALA A C 1
ATOM 1280 O O . ALA A 1 170 ? 30.054 19.476 35.056 1.00 32.34 170 ALA A O 1
ATOM 1281 N N . GLY A 1 171 ? 31.052 19.715 33.047 1.00 30.61 171 GLY A N 1
ATOM 1282 C CA . GLY A 1 171 ? 32.023 18.624 33.167 1.00 30.61 171 GLY A CA 1
ATOM 1283 C C . GLY A 1 171 ? 32.417 17.996 31.828 1.00 30.61 171 GLY A C 1
ATOM 1284 O O . GLY A 1 171 ? 31.827 17.004 31.423 1.00 30.61 171 GLY A O 1
ATOM 1285 N N . ALA A 1 172 ? 33.411 18.570 31.146 1.00 35.19 172 ALA A N 1
ATOM 1286 C CA . ALA A 1 172 ? 34.090 17.967 30.000 1.00 35.19 172 ALA A CA 1
ATOM 1287 C C . ALA A 1 172 ? 35.281 17.112 30.470 1.00 35.19 172 ALA A C 1
ATOM 1289 O O . ALA A 1 172 ? 36.076 17.615 31.260 1.00 35.19 172 ALA A O 1
ATOM 1290 N N . ALA A 1 173 ? 35.425 15.885 29.953 1.00 33.62 173 ALA A N 1
ATOM 1291 C CA . ALA A 1 173 ? 36.708 15.198 29.748 1.00 33.62 173 ALA A CA 1
ATOM 1292 C C . ALA A 1 173 ? 36.536 13.933 28.877 1.00 33.62 173 ALA A C 1
ATOM 1294 O O . ALA A 1 173 ? 35.599 13.165 29.074 1.00 33.62 173 ALA A O 1
ATOM 1295 N N . ASP A 1 174 ? 37.465 13.780 27.931 1.00 36.47 174 ASP A N 1
ATOM 1296 C CA . ASP A 1 174 ? 37.963 12.556 27.283 1.00 36.47 174 ASP A CA 1
ATOM 1297 C C . ASP A 1 174 ? 36.985 11.570 26.614 1.00 36.47 174 ASP A C 1
ATOM 1299 O O . ASP A 1 174 ? 36.425 10.664 27.226 1.00 36.47 174 ASP A O 1
ATOM 1303 N N . ARG A 1 175 ? 36.890 11.680 25.280 1.00 36.31 175 ARG A N 1
ATOM 1304 C CA . ARG A 1 175 ? 36.475 10.588 24.387 1.00 36.31 175 ARG A CA 1
ATOM 1305 C C . ARG A 1 175 ? 37.719 10.012 23.717 1.00 36.31 175 ARG A C 1
ATOM 1307 O O . ARG A 1 175 ? 38.289 10.653 22.836 1.00 36.31 175 ARG A O 1
ATOM 1314 N N . GLU A 1 176 ? 38.102 8.803 24.108 1.00 38.56 176 GLU A N 1
ATOM 1315 C CA . GLU A 1 176 ? 38.983 7.968 23.293 1.00 38.56 176 GLU A CA 1
ATOM 1316 C C . GLU A 1 176 ? 38.258 7.544 21.998 1.00 38.56 176 GLU A C 1
ATOM 1318 O O . GLU A 1 176 ? 37.030 7.378 22.004 1.00 38.56 176 GLU A O 1
ATOM 1323 N N . PRO A 1 177 ? 38.971 7.393 20.869 1.00 38.28 177 PRO A N 1
ATOM 1324 C CA . PRO A 1 177 ? 38.380 6.917 19.627 1.00 38.28 177 PRO A CA 1
ATOM 1325 C C . PRO A 1 177 ? 37.997 5.436 19.756 1.00 38.28 177 PRO A C 1
ATOM 1327 O O . PRO A 1 177 ? 38.842 4.565 19.932 1.00 38.28 177 PRO A O 1
ATOM 1330 N N . PHE A 1 178 ? 36.696 5.163 19.666 1.00 36.16 178 PHE A N 1
ATOM 1331 C CA . PHE A 1 178 ? 36.139 3.818 19.569 1.00 36.16 178 PHE A CA 1
ATOM 1332 C C . PHE A 1 178 ? 36.499 3.224 18.201 1.00 36.16 178 PHE A C 1
ATOM 1334 O O . PHE A 1 178 ? 35.927 3.618 17.185 1.00 36.16 178 PHE A O 1
ATOM 1341 N N . GLU A 1 179 ? 37.452 2.294 18.169 1.00 39.44 179 GLU A N 1
ATOM 1342 C CA . GLU A 1 179 ? 37.644 1.392 17.033 1.00 39.44 179 GLU A CA 1
ATOM 1343 C C . GLU A 1 179 ? 36.534 0.325 17.076 1.00 39.44 179 GLU A C 1
ATOM 1345 O O . GLU A 1 179 ? 36.473 -0.444 18.041 1.00 39.44 179 GLU A O 1
ATOM 1350 N N . PRO A 1 180 ? 35.620 0.257 16.088 1.00 38.56 180 PRO A N 1
ATOM 1351 C CA . PRO A 1 180 ? 34.609 -0.788 16.072 1.00 38.56 180 PRO A CA 1
ATOM 1352 C C . PRO A 1 180 ? 35.280 -2.128 15.759 1.00 38.56 180 PRO A C 1
ATOM 1354 O O . PRO A 1 180 ? 35.795 -2.350 14.667 1.00 38.56 180 PRO A O 1
ATOM 1357 N N . SER A 1 181 ? 35.277 -3.019 16.746 1.00 37.69 181 SER A N 1
ATOM 1358 C CA . SER A 1 181 ? 35.766 -4.390 16.627 1.00 37.69 181 SER A CA 1
ATOM 1359 C C . SER A 1 181 ? 34.952 -5.159 15.576 1.00 37.69 181 SER A C 1
ATOM 1361 O O . SER A 1 181 ? 33.729 -5.242 15.678 1.00 37.69 181 SER A O 1
ATOM 1363 N N . GLU A 1 182 ? 35.627 -5.764 14.595 1.00 42.84 182 GLU A N 1
ATOM 1364 C CA . GLU A 1 182 ? 35.043 -6.559 13.495 1.00 42.84 182 GLU A CA 1
ATOM 1365 C C . GLU A 1 182 ? 34.442 -7.917 13.929 1.00 42.84 182 GLU A C 1
ATOM 1367 O O . GLU A 1 182 ? 34.124 -8.769 13.101 1.00 42.84 182 GLU A O 1
ATOM 1372 N N . GLU A 1 183 ? 34.234 -8.152 15.224 1.00 39.44 183 GLU A N 1
ATOM 1373 C CA . GLU A 1 183 ? 33.863 -9.466 15.750 1.00 39.44 183 GLU A CA 1
ATOM 1374 C C . GLU A 1 183 ? 32.412 -9.500 16.238 1.00 39.44 183 GLU A C 1
ATOM 1376 O O . GLU A 1 183 ? 32.127 -9.628 17.424 1.00 39.44 183 GLU A O 1
ATOM 1381 N N . SER A 1 184 ? 31.477 -9.348 15.296 1.00 39.59 184 SER A N 1
ATOM 1382 C CA . SER A 1 184 ? 30.084 -9.823 15.379 1.00 39.59 184 SER A CA 1
ATOM 1383 C C . SER A 1 184 ? 29.391 -9.624 14.029 1.00 39.59 184 SER A C 1
ATOM 1385 O O . SER A 1 184 ? 28.442 -8.851 13.907 1.00 39.59 184 SER A O 1
ATOM 1387 N N . ALA A 1 185 ? 29.835 -10.336 12.989 1.00 38.97 185 ALA A N 1
ATOM 1388 C CA . ALA A 1 185 ? 29.057 -10.480 11.757 1.00 38.97 185 ALA A CA 1
ATOM 1389 C C . ALA A 1 185 ? 27.844 -11.398 12.014 1.00 38.97 185 ALA A C 1
ATOM 1391 O O . ALA A 1 185 ? 27.743 -12.516 11.506 1.00 38.97 185 ALA A O 1
ATOM 1392 N N . GLY A 1 186 ? 26.921 -10.932 12.860 1.00 41.50 186 GLY A N 1
ATOM 1393 C CA . GLY A 1 186 ? 25.551 -11.416 12.861 1.00 41.50 186 GLY A CA 1
ATOM 1394 C C . GLY A 1 186 ? 24.982 -11.220 11.460 1.00 41.50 186 GLY A C 1
ATOM 1395 O O . GLY A 1 186 ? 25.343 -10.265 10.769 1.00 41.50 186 GLY A O 1
ATOM 1396 N N . ARG A 1 187 ? 24.129 -12.146 11.007 1.00 47.75 187 ARG A N 1
ATOM 1397 C CA . ARG A 1 187 ? 23.447 -11.999 9.715 1.00 47.75 187 ARG A CA 1
ATOM 1398 C C . ARG A 1 187 ? 22.871 -10.578 9.619 1.00 47.75 187 ARG A C 1
ATOM 1400 O O . ARG A 1 187 ? 22.252 -10.150 10.597 1.00 47.75 187 ARG A O 1
ATOM 1407 N N . PRO A 1 188 ? 23.068 -9.864 8.495 1.00 48.59 188 PRO A N 1
ATOM 1408 C CA . PRO A 1 188 ? 22.463 -8.553 8.322 1.00 48.59 188 PRO A CA 1
ATOM 1409 C C . PRO A 1 188 ? 20.961 -8.697 8.562 1.00 48.59 188 PRO A C 1
ATOM 1411 O O . PRO A 1 188 ? 20.316 -9.576 7.983 1.00 48.59 188 PRO A O 1
ATOM 1414 N N . ARG A 1 189 ? 20.441 -7.900 9.500 1.00 52.16 189 ARG A N 1
ATOM 1415 C CA . ARG A 1 189 ? 19.014 -7.881 9.819 1.00 52.16 189 ARG A CA 1
ATOM 1416 C C . ARG A 1 189 ? 18.246 -7.494 8.567 1.00 52.16 189 ARG A C 1
ATOM 1418 O O . ARG A 1 189 ? 18.646 -6.570 7.857 1.00 52.16 189 ARG A O 1
ATOM 1425 N N . ARG A 1 190 ? 17.166 -8.219 8.296 1.00 60.38 190 ARG A N 1
ATOM 1426 C CA . ARG A 1 190 ? 16.275 -7.905 7.174 1.00 60.38 190 ARG A CA 1
ATOM 1427 C C . ARG A 1 190 ? 15.656 -6.536 7.444 1.00 60.38 190 ARG A C 1
ATOM 1429 O O . ARG A 1 190 ? 15.322 -6.245 8.590 1.00 60.38 190 ARG A O 1
ATOM 1436 N N . TRP A 1 191 ? 15.522 -5.669 6.441 1.00 58.16 191 TRP A N 1
ATOM 1437 C CA . TRP A 1 191 ? 15.119 -4.280 6.715 1.00 58.16 191 TRP A CA 1
ATOM 1438 C C . TRP A 1 191 ? 13.695 -4.179 7.288 1.00 58.16 191 TRP A C 1
ATOM 1440 O O . TRP A 1 191 ? 13.379 -3.240 8.012 1.00 58.16 191 TRP A O 1
ATOM 1450 N N . TRP A 1 192 ? 12.839 -5.171 7.033 1.00 54.91 192 TRP A N 1
ATOM 1451 C CA . TRP A 1 192 ? 11.514 -5.221 7.646 1.00 54.91 192 TRP A CA 1
ATOM 1452 C C . TRP A 1 192 ? 11.538 -5.664 9.124 1.00 54.91 192 TRP A C 1
ATOM 1454 O O . TRP A 1 192 ? 10.541 -5.508 9.820 1.00 54.91 192 TRP A O 1
ATOM 1464 N N . GLU A 1 193 ? 12.656 -6.201 9.632 1.00 55.06 193 GLU A N 1
ATOM 1465 C CA . GLU A 1 193 ? 12.836 -6.522 11.059 1.00 55.06 193 GLU A CA 1
ATOM 1466 C C . GLU A 1 193 ? 13.140 -5.275 11.905 1.00 55.06 193 GLU A C 1
ATOM 1468 O O . GLU A 1 193 ? 13.125 -5.363 13.131 1.00 55.06 193 GLU A O 1
ATOM 1473 N N . PHE A 1 194 ? 13.403 -4.112 11.290 1.00 51.41 194 PHE A N 1
ATOM 1474 C CA . PHE A 1 194 ? 13.540 -2.841 12.017 1.00 51.41 194 PHE A CA 1
ATOM 1475 C C . PHE A 1 194 ? 12.206 -2.313 12.572 1.00 51.41 194 PHE A C 1
ATOM 1477 O O . PHE A 1 194 ? 12.223 -1.395 13.386 1.00 51.41 194 PHE A O 1
ATOM 1484 N N . TRP A 1 195 ? 11.075 -2.897 12.167 1.00 43.78 195 TRP A N 1
ATOM 1485 C CA . TRP A 1 195 ? 9.727 -2.487 12.580 1.00 43.78 195 TRP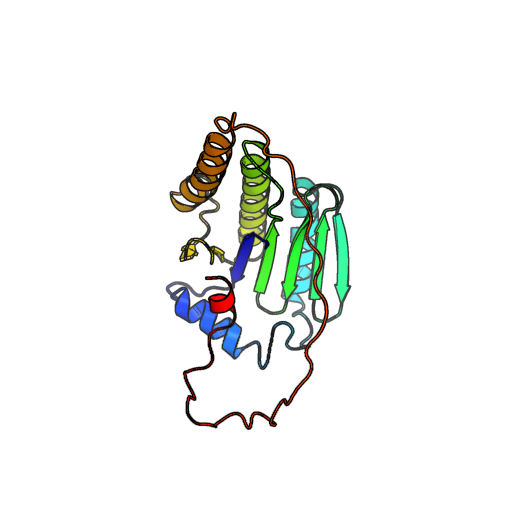 A CA 1
ATOM 1486 C C . TRP A 1 195 ? 9.140 -3.338 13.725 1.00 43.78 195 TRP A C 1
ATOM 1488 O O . TRP A 1 195 ? 7.951 -3.225 14.014 1.00 43.78 195 TRP A O 1
ATOM 1498 N N . ARG A 1 196 ? 9.955 -4.194 14.363 1.00 48.22 196 ARG A N 1
ATOM 1499 C CA . ARG A 1 196 ? 9.583 -5.063 15.496 1.00 48.22 196 ARG A CA 1
ATOM 1500 C C . ARG A 1 196 ? 10.082 -4.504 16.826 1.00 48.22 196 ARG A C 1
ATOM 1502 O O . ARG A 1 196 ? 9.326 -4.608 17.815 1.00 48.22 196 ARG A O 1
#

Secondary structure (DSSP, 8-state):
--EEEEEE---TT--HHHHHHHHHHHS-SSS---PPPPHHHHHHHHHHHHHHHHHH-SEEEEEETTEEEEEETTT--EEEEETTEEEEEE-S---HHHHHHHHHHHHHHHHHHHHHH-PEEEETTTTEE--TTS-SHHHHHHHHHHHHHHHHTT----PPPPP------------------S---PPPPPGGGGG-